Protein AF-A0A9P3LME0-F1 (afdb_monomer_lite)

Radius of gyration: 26.08 Å; chains: 1; bounding box: 58×47×63 Å

pLDDT: mean 85.07, std 9.38, range [54.03, 96.44]

InterPro domains:
  IPR036397 Ribonuclease H superfamily [G3DSA:3.30.420.10] (2-199)

Structure (mmCIF, N/CA/C/O backbone):
data_AF-A0A9P3LME0-F1
#
_entry.id   AF-A0A9P3LME0-F1
#
loop_
_atom_site.group_PDB
_atom_site.id
_atom_site.type_symbol
_atom_site.label_atom_id
_atom_site.label_alt_id
_atom_site.label_comp_id
_atom_site.label_asym_id
_atom_site.label_entity_id
_atom_site.label_seq_id
_atom_site.pdbx_PDB_ins_code
_atom_site.Cartn_x
_atom_site.Cartn_y
_atom_site.Cartn_z
_atom_site.occupancy
_atom_site.B_iso_or_equiv
_atom_site.auth_seq_id
_atom_site.auth_comp_id
_atom_site.auth_asym_id
_atom_site.auth_atom_id
_atom_site.pdbx_PDB_model_num
ATOM 1 N N . MET A 1 1 ? -7.418 -13.799 16.612 1.00 72.44 1 MET A N 1
ATOM 2 C CA . MET A 1 1 ? -8.843 -13.537 16.925 1.00 72.44 1 MET A CA 1
ATOM 3 C C . MET A 1 1 ? -9.330 -14.195 18.222 1.00 72.44 1 MET A C 1
ATOM 5 O O . MET A 1 1 ? -10.529 -14.345 18.399 1.00 72.44 1 MET A O 1
ATOM 9 N N . ASN A 1 2 ? -8.440 -14.556 19.154 1.00 86.06 2 ASN A N 1
ATOM 10 C CA . ASN A 1 2 ? -8.844 -15.278 20.369 1.00 86.06 2 ASN A CA 1
ATOM 11 C C . ASN A 1 2 ? -9.657 -14.391 21.329 1.00 86.06 2 ASN A C 1
ATOM 13 O O . ASN A 1 2 ? -10.553 -14.889 21.990 1.00 86.06 2 ASN A O 1
ATOM 17 N N . ILE A 1 3 ? -9.377 -13.082 21.342 1.00 86.62 3 ILE A N 1
ATOM 18 C CA . ILE A 1 3 ? -10.106 -12.083 22.141 1.00 86.62 3 ILE A CA 1
ATOM 19 C C . ILE A 1 3 ? -11.594 -12.077 21.769 1.00 86.62 3 ILE A C 1
ATOM 21 O O . ILE A 1 3 ? -12.439 -12.184 22.641 1.00 86.62 3 ILE A O 1
ATOM 25 N N . LEU A 1 4 ? -11.918 -12.054 20.471 1.00 85.75 4 LEU A N 1
ATOM 26 C CA . LEU A 1 4 ? -13.312 -12.046 20.010 1.00 85.75 4 LEU A CA 1
ATOM 27 C C . LEU A 1 4 ? -14.062 -13.324 20.400 1.00 85.75 4 LEU A C 1
ATOM 29 O O . LEU A 1 4 ? -15.203 -13.258 20.830 1.00 85.75 4 LEU A O 1
ATOM 33 N N . GLN A 1 5 ? -13.403 -14.480 20.291 1.00 85.12 5 GLN A N 1
ATOM 34 C CA . GLN A 1 5 ? -14.000 -15.766 20.665 1.00 85.12 5 GLN A CA 1
ATOM 35 C C . GLN A 1 5 ? -14.181 -15.919 22.179 1.00 85.12 5 GLN A C 1
ATOM 37 O O . GLN A 1 5 ? -15.065 -16.651 22.603 1.00 85.12 5 GLN A O 1
ATOM 42 N N . HIS A 1 6 ? -13.331 -15.277 22.980 1.00 90.38 6 HIS A N 1
ATOM 43 C CA . HIS A 1 6 ? -13.394 -15.341 24.438 1.00 90.38 6 HIS A CA 1
ATOM 44 C C . HIS A 1 6 ? -14.394 -14.331 25.013 1.00 90.38 6 HIS A C 1
ATOM 46 O O . HIS A 1 6 ? -15.226 -14.698 25.835 1.00 90.38 6 HIS A O 1
ATOM 52 N N . ASP A 1 7 ? -14.321 -13.074 24.571 1.00 90.31 7 ASP A N 1
ATOM 53 C CA . ASP A 1 7 ? -15.079 -11.967 25.164 1.00 90.31 7 ASP A CA 1
ATOM 54 C C . ASP A 1 7 ? -16.479 -11.813 24.551 1.00 90.31 7 ASP A C 1
ATOM 56 O O . ASP A 1 7 ? -17.383 -11.304 25.208 1.00 90.31 7 ASP A O 1
ATOM 60 N N . TYR A 1 8 ? -16.664 -12.257 23.302 1.00 88.94 8 TYR A N 1
ATOM 61 C CA . TYR A 1 8 ? -17.903 -12.085 22.535 1.00 88.94 8 TYR A CA 1
ATOM 62 C C . TYR A 1 8 ? -18.261 -13.360 21.741 1.00 88.94 8 TYR A C 1
ATOM 64 O O . TYR A 1 8 ? -18.394 -13.309 20.515 1.00 88.94 8 TYR A O 1
ATOM 72 N N . PRO A 1 9 ? -18.381 -14.532 22.393 1.00 89.69 9 PRO A N 1
ATOM 73 C CA . PRO A 1 9 ? -18.540 -15.818 21.706 1.00 89.69 9 PRO A CA 1
ATOM 74 C C . PRO A 1 9 ? -19.827 -15.926 20.876 1.00 89.69 9 PRO A C 1
ATOM 76 O O . PRO A 1 9 ? -19.839 -16.634 19.870 1.00 89.69 9 PRO A O 1
ATOM 79 N N . ASP A 1 10 ? -20.882 -15.220 21.284 1.00 92.12 10 ASP A N 1
ATOM 80 C CA . ASP A 1 10 ? -22.217 -15.313 20.682 1.00 92.12 10 ASP A CA 1
ATOM 81 C C . ASP A 1 10 ? -22.461 -14.271 19.573 1.00 92.12 10 ASP A C 1
ATOM 83 O O . ASP A 1 10 ? -23.495 -14.302 18.901 1.00 92.12 10 ASP A O 1
ATOM 87 N N . ASP A 1 11 ? -21.506 -13.364 19.350 1.00 88.81 11 ASP A N 1
ATOM 88 C CA . ASP A 1 11 ? -21.624 -12.296 18.361 1.00 88.81 11 ASP A CA 1
ATOM 89 C C . ASP A 1 11 ? -21.099 -12.721 16.982 1.00 88.81 11 ASP A C 1
ATOM 91 O O . ASP A 1 11 ? -20.142 -13.488 16.833 1.00 88.81 11 ASP A O 1
ATOM 95 N N . ILE A 1 12 ? -21.697 -12.154 15.929 1.00 86.69 12 ILE A N 1
ATOM 96 C CA . ILE A 1 12 ? -21.180 -12.291 14.565 1.00 86.69 12 ILE A CA 1
ATOM 97 C C . ILE A 1 12 ? -20.047 -11.287 14.363 1.00 86.69 12 ILE A C 1
ATOM 99 O O . ILE A 1 12 ? -20.258 -10.076 14.322 1.00 86.69 12 ILE A O 1
ATOM 103 N N . HIS A 1 13 ? -18.844 -11.810 14.150 1.00 89.12 13 HIS A N 1
ATOM 104 C CA . HIS A 1 13 ? -17.640 -11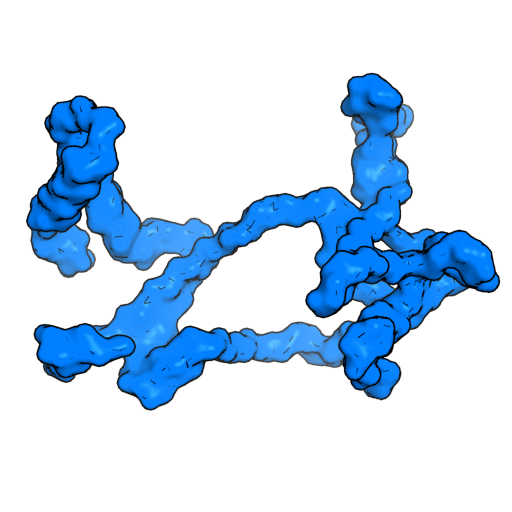.005 13.975 1.00 89.12 13 HIS A CA 1
ATOM 105 C C . HIS A 1 13 ? -17.325 -10.744 12.503 1.00 89.12 13 HIS A C 1
ATOM 107 O O . HIS A 1 13 ? -17.134 -11.673 11.712 1.00 89.12 13 HIS A O 1
ATOM 113 N N . ILE A 1 14 ? -17.201 -9.465 12.147 1.00 88.62 14 ILE A N 1
ATOM 114 C CA . ILE A 1 14 ? -16.802 -9.019 10.810 1.00 88.62 14 ILE A CA 1
ATOM 115 C C . ILE A 1 14 ? -15.588 -8.101 10.936 1.00 88.62 14 ILE A C 1
ATOM 117 O O . ILE A 1 14 ? -15.630 -7.090 11.634 1.00 88.62 14 ILE A O 1
ATOM 121 N N . PHE A 1 15 ? -14.513 -8.425 10.220 1.00 89.44 15 PHE A N 1
ATOM 122 C CA . PHE A 1 15 ? -13.355 -7.548 10.094 1.00 89.44 15 PHE A CA 1
ATOM 123 C C . PHE A 1 15 ? -13.558 -6.593 8.925 1.00 89.44 15 PHE A C 1
ATOM 125 O O . PHE A 1 15 ? -13.620 -7.013 7.770 1.00 89.44 15 PHE A O 1
ATOM 132 N N . VAL A 1 16 ? -13.638 -5.302 9.228 1.00 88.31 16 VAL A N 1
ATOM 133 C CA . VAL A 1 16 ? -13.683 -4.242 8.220 1.00 88.31 16 VAL A CA 1
ATOM 134 C C . VAL A 1 16 ? -12.275 -3.696 8.042 1.00 88.31 16 VAL A C 1
ATOM 136 O O . VAL A 1 16 ? -11.656 -3.226 8.994 1.00 88.31 16 VAL A O 1
ATOM 139 N N . LEU A 1 17 ? -11.761 -3.783 6.820 1.00 85.12 17 LEU A N 1
ATOM 140 C CA . LEU A 1 17 ? -10.450 -3.273 6.457 1.00 85.12 17 LEU A CA 1
ATOM 141 C C . LEU A 1 17 ? -10.613 -2.027 5.604 1.00 85.12 17 LEU A C 1
ATOM 143 O O . LEU A 1 17 ? -11.252 -2.043 4.546 1.00 85.12 17 LEU A O 1
ATOM 147 N N . ASP A 1 18 ? -9.995 -0.950 6.075 1.00 81.81 18 ASP A N 1
ATOM 148 C CA . ASP A 1 18 ? -9.870 0.260 5.290 1.00 81.81 18 ASP A CA 1
ATOM 149 C C . ASP A 1 18 ? -8.944 -0.005 4.099 1.00 81.81 18 ASP A C 1
ATOM 151 O O . ASP A 1 18 ? -7.785 -0.400 4.244 1.00 81.81 18 ASP A O 1
ATOM 155 N N . ASN A 1 19 ? -9.472 0.211 2.900 1.00 76.38 19 ASN A N 1
ATOM 156 C CA . ASN A 1 19 ? -8.731 0.105 1.649 1.00 76.38 19 ASN A CA 1
ATOM 157 C C . ASN A 1 19 ? -8.080 1.453 1.317 1.00 76.38 19 ASN A C 1
ATOM 159 O O . ASN A 1 19 ? -8.116 1.919 0.172 1.00 76.38 19 ASN A O 1
ATOM 163 N N . ALA A 1 20 ? -7.533 2.108 2.344 1.00 65.00 20 ALA A N 1
ATOM 164 C CA . ALA A 1 20 ? -6.792 3.342 2.207 1.00 65.00 20 ALA A CA 1
ATOM 165 C C . ALA A 1 20 ? -5.503 3.056 1.427 1.00 65.00 20 ALA A C 1
ATOM 167 O O . ALA A 1 20 ? -4.687 2.225 1.839 1.00 65.00 20 ALA A O 1
ATOM 168 N N . PRO A 1 21 ? -5.279 3.724 0.286 1.00 55.97 21 PRO A N 1
ATOM 169 C CA . PRO A 1 21 ? -4.034 3.571 -0.435 1.00 55.97 21 PRO A CA 1
ATOM 170 C C . PRO A 1 21 ? -2.893 4.162 0.394 1.00 55.97 21 PRO A C 1
ATOM 172 O O . PRO A 1 21 ? -2.738 5.376 0.494 1.00 55.97 21 PRO A O 1
ATOM 175 N N . SER A 1 22 ? -2.035 3.301 0.933 1.00 54.03 22 SER A N 1
ATOM 176 C CA . SER A 1 22 ? -0.784 3.687 1.590 1.00 54.03 22 SER A CA 1
ATOM 177 C C . SER A 1 22 ? 0.310 4.061 0.576 1.00 54.03 22 SER A C 1
ATOM 179 O O . SER A 1 22 ? 1.477 3.699 0.747 1.00 54.03 22 SER A O 1
ATOM 181 N N . TYR A 1 23 ? -0.038 4.720 -0.531 1.00 56.00 23 TYR A N 1
ATOM 182 C CA . TYR A 1 23 ? 0.939 5.059 -1.559 1.00 56.00 23 TYR A CA 1
ATOM 183 C C . TYR A 1 23 ? 1.521 6.439 -1.277 1.00 56.00 23 TYR A C 1
ATOM 185 O O . TYR A 1 23 ? 0.946 7.468 -1.626 1.00 56.00 23 TYR A O 1
ATOM 193 N N . LEU A 1 24 ? 2.723 6.458 -0.701 1.00 58.06 24 LEU A N 1
ATOM 194 C CA . LEU A 1 24 ? 3.642 7.554 -0.983 1.00 58.06 24 LEU A CA 1
ATOM 195 C C . LEU A 1 24 ? 3.839 7.607 -2.501 1.00 58.06 24 LEU A C 1
ATOM 197 O O . LEU A 1 24 ? 4.015 6.564 -3.141 1.00 58.06 24 LEU A O 1
ATOM 201 N N . LYS A 1 25 ? 3.804 8.814 -3.079 1.00 64.69 25 LYS A N 1
ATOM 202 C CA . LYS A 1 25 ? 4.160 9.008 -4.486 1.00 64.69 25 LYS A CA 1
ATOM 203 C C . LYS A 1 25 ? 5.538 8.374 -4.697 1.00 64.69 25 LYS A C 1
ATOM 205 O O . LYS A 1 25 ? 6.515 8.794 -4.079 1.00 64.69 25 LYS A O 1
ATOM 210 N N . GLN A 1 26 ? 5.603 7.345 -5.538 1.00 69.56 26 GLN A N 1
ATOM 211 C CA . GLN A 1 26 ? 6.882 6.766 -5.930 1.00 69.56 26 GLN A CA 1
ATOM 212 C C . GLN A 1 26 ? 7.715 7.837 -6.649 1.00 69.56 26 GLN A C 1
ATOM 214 O O . GLN A 1 26 ? 7.159 8.743 -7.274 1.00 69.56 26 GLN A O 1
ATOM 219 N N . GLY A 1 27 ? 9.045 7.755 -6.552 1.00 76.06 27 GLY A N 1
ATOM 220 C CA . GLY A 1 27 ? 9.923 8.672 -7.283 1.00 76.06 27 GLY A CA 1
ATOM 221 C C . GLY A 1 27 ? 9.584 8.685 -8.776 1.00 76.06 27 GLY A C 1
ATOM 222 O O . GLY A 1 27 ? 9.155 7.668 -9.318 1.00 76.06 27 GLY A O 1
ATOM 223 N N . ASP A 1 28 ? 9.774 9.821 -9.451 1.00 79.00 28 ASP A N 1
ATOM 224 C CA . ASP A 1 28 ? 9.353 9.988 -10.854 1.00 79.00 28 ASP A CA 1
ATOM 225 C C . ASP A 1 28 ? 9.988 8.948 -11.806 1.00 79.00 28 ASP A C 1
ATOM 227 O O . ASP A 1 28 ? 9.445 8.661 -12.868 1.00 79.00 28 ASP A O 1
ATOM 231 N N . ASN A 1 29 ? 11.118 8.353 -11.410 1.00 82.56 29 ASN A N 1
ATOM 232 C CA . ASN A 1 29 ? 11.848 7.292 -12.107 1.00 82.56 29 ASN A CA 1
ATOM 233 C C . ASN A 1 29 ? 11.798 5.920 -11.410 1.00 82.56 29 ASN A C 1
ATOM 235 O O . ASN A 1 29 ? 12.659 5.066 -11.651 1.00 82.56 29 ASN A O 1
ATOM 239 N N . ALA A 1 30 ? 10.803 5.701 -10.551 1.00 81.88 30 ALA A N 1
ATOM 240 C CA . ALA A 1 30 ? 10.550 4.408 -9.938 1.00 81.88 30 ALA A CA 1
ATOM 241 C C . ALA A 1 30 ? 10.119 3.358 -10.971 1.00 81.88 30 ALA A C 1
ATOM 243 O O . ALA A 1 30 ? 9.533 3.649 -12.015 1.00 81.88 30 ALA A O 1
ATOM 244 N N . LEU A 1 31 ? 10.424 2.103 -10.657 1.00 80.00 31 LEU A N 1
ATOM 245 C CA . LEU A 1 31 ? 10.147 0.969 -11.523 1.00 80.00 31 LEU A CA 1
ATOM 246 C C . LEU A 1 31 ? 8.648 0.621 -11.517 1.00 80.00 31 LEU A C 1
ATOM 248 O O . LEU A 1 31 ? 8.080 0.314 -10.473 1.00 80.00 31 LEU A O 1
ATOM 252 N N . SER A 1 32 ? 8.030 0.604 -12.701 1.00 78.62 32 SER A N 1
ATOM 253 C CA . SER A 1 32 ? 6.648 0.157 -12.918 1.00 78.62 32 SER A CA 1
ATOM 254 C C . SER A 1 32 ? 6.634 -1.067 -13.826 1.00 78.62 32 SER A C 1
ATOM 256 O O . SER A 1 32 ? 6.955 -0.969 -15.010 1.00 78.62 32 SER A O 1
ATOM 258 N N . VAL A 1 33 ? 6.249 -2.220 -13.270 1.00 74.44 33 VAL A N 1
ATOM 259 C CA . VAL A 1 33 ? 6.275 -3.523 -13.963 1.00 74.44 33 VAL A CA 1
ATOM 260 C C . VAL A 1 33 ? 5.414 -3.521 -15.230 1.00 74.44 33 VAL A C 1
ATOM 262 O O . VAL A 1 33 ? 5.807 -4.122 -16.223 1.00 74.44 33 VAL A O 1
ATOM 265 N N . GLN A 1 34 ? 4.299 -2.782 -15.232 1.00 72.44 34 GLN A N 1
ATOM 266 C CA . GLN A 1 34 ? 3.373 -2.692 -16.371 1.00 72.44 34 GLN A CA 1
ATOM 267 C C . GLN A 1 34 ? 4.016 -2.163 -17.654 1.00 72.44 34 GLN A C 1
ATOM 269 O O . GLN A 1 34 ? 3.538 -2.455 -18.743 1.00 72.44 34 GLN A O 1
ATOM 274 N N . HIS A 1 35 ? 5.089 -1.385 -17.533 1.00 76.62 35 HIS A N 1
ATOM 275 C CA . HIS A 1 35 ? 5.720 -0.747 -18.679 1.00 76.62 35 HIS A CA 1
ATOM 276 C C . HIS A 1 35 ? 7.037 -1.414 -19.078 1.00 76.62 35 HIS A C 1
ATOM 278 O O . HIS A 1 35 ? 7.636 -0.988 -20.061 1.00 76.62 35 HIS A O 1
ATOM 284 N N . LEU A 1 36 ? 7.500 -2.442 -18.351 1.00 83.88 36 LEU A N 1
ATOM 285 C CA . LEU A 1 36 ? 8.791 -3.089 -18.599 1.00 83.88 36 LEU A CA 1
ATOM 286 C C . LEU A 1 36 ? 8.762 -4.019 -19.813 1.00 83.88 36 LEU A C 1
ATOM 288 O O . LEU A 1 36 ? 7.846 -4.810 -20.017 1.00 83.88 36 LEU A O 1
ATOM 292 N N . SER A 1 37 ? 9.844 -3.986 -20.590 1.00 87.50 37 SER A N 1
ATOM 293 C CA . SER A 1 37 ? 10.060 -4.946 -21.672 1.00 87.50 37 SER A CA 1
ATOM 294 C C . SER A 1 37 ? 10.510 -6.309 -21.129 1.00 87.50 37 SER A C 1
ATOM 296 O O . SER A 1 37 ? 11.320 -6.398 -20.202 1.00 87.50 37 SER A O 1
ATOM 298 N N . LYS A 1 38 ? 9.999 -7.404 -21.714 1.00 89.12 38 LYS A N 1
ATOM 299 C CA . LYS A 1 38 ? 10.402 -8.777 -21.346 1.00 89.12 38 LYS A CA 1
ATOM 300 C C . LYS A 1 38 ? 11.872 -9.042 -21.674 1.00 89.12 38 LYS A C 1
ATOM 302 O O . LYS A 1 38 ? 12.616 -9.549 -20.837 1.00 89.12 38 LYS A O 1
ATOM 307 N N . ALA A 1 39 ? 12.256 -8.713 -22.902 1.00 89.75 39 ALA A N 1
ATOM 308 C CA . ALA A 1 39 ? 13.604 -8.864 -23.430 1.00 89.75 39 ALA A CA 1
ATOM 309 C C . ALA A 1 39 ? 14.348 -7.523 -23.382 1.00 89.75 39 ALA A C 1
ATOM 311 O O . ALA A 1 39 ? 13.699 -6.474 -23.372 1.00 89.75 39 ALA A O 1
ATOM 312 N N . PRO A 1 40 ? 15.690 -7.534 -23.379 1.00 88.62 40 PRO A N 1
ATOM 313 C CA . PRO A 1 40 ? 16.451 -6.298 -23.431 1.00 88.62 40 PRO A CA 1
ATOM 314 C C . PRO A 1 40 ? 16.141 -5.501 -24.701 1.00 88.62 40 PRO A C 1
ATOM 316 O O . PRO A 1 40 ? 15.937 -6.077 -25.775 1.00 88.62 40 PRO A O 1
ATOM 319 N N . THR A 1 41 ? 16.128 -4.174 -24.579 1.00 83.25 41 THR A N 1
ATOM 320 C CA . THR A 1 41 ? 15.789 -3.270 -25.683 1.00 83.25 41 THR A CA 1
ATOM 321 C C . THR A 1 41 ? 16.718 -3.466 -26.884 1.00 83.25 41 THR A C 1
ATOM 323 O O . THR A 1 41 ? 17.881 -3.876 -26.763 1.00 83.25 41 THR A O 1
ATOM 326 N N . LEU A 1 42 ? 16.176 -3.223 -28.082 1.00 76.06 42 LEU A N 1
ATOM 327 C CA . LEU A 1 42 ? 16.928 -3.392 -29.323 1.00 76.06 42 LEU A CA 1
ATOM 328 C C . LEU A 1 42 ? 18.087 -2.386 -29.371 1.00 76.06 42 LEU A C 1
ATOM 330 O O . LEU A 1 42 ? 17.860 -1.222 -29.062 1.00 76.06 42 LEU A O 1
ATOM 334 N N . PRO A 1 43 ? 19.284 -2.757 -29.856 1.00 64.88 43 PRO A N 1
ATOM 335 C CA . PRO A 1 43 ? 20.411 -1.825 -29.973 1.00 64.88 43 PRO A CA 1
ATOM 336 C C . PRO A 1 43 ? 20.115 -0.576 -30.817 1.00 64.88 43 PRO A C 1
ATOM 338 O O . PRO A 1 43 ? 20.669 0.482 -30.554 1.00 64.88 43 PRO A O 1
ATOM 341 N N . ARG A 1 44 ? 19.198 -0.680 -31.795 1.00 66.81 44 ARG A N 1
ATOM 342 C CA . ARG A 1 44 ? 18.722 0.453 -32.615 1.00 66.81 44 ARG A CA 1
ATOM 343 C C . ARG A 1 44 ? 17.793 1.425 -31.874 1.00 66.81 44 ARG A C 1
ATOM 345 O O . ARG A 1 44 ? 17.566 2.529 -32.345 1.00 66.81 44 ARG A O 1
ATOM 352 N N . ASN A 1 45 ? 17.215 0.993 -30.754 1.00 65.69 45 ASN A N 1
ATOM 353 C CA . ASN A 1 45 ? 16.427 1.817 -29.838 1.00 65.69 45 ASN A CA 1
ATOM 354 C C . ASN A 1 45 ? 16.725 1.366 -28.395 1.00 65.69 45 ASN A C 1
ATOM 356 O O . ASN A 1 45 ? 15.880 0.743 -27.745 1.00 65.69 45 ASN A O 1
ATOM 360 N N . PRO A 1 46 ? 17.966 1.587 -27.928 1.00 59.41 46 PRO A N 1
ATOM 361 C CA . PRO A 1 46 ? 18.486 0.958 -26.717 1.00 59.41 46 PRO A CA 1
ATOM 362 C C . PRO A 1 46 ? 17.855 1.541 -25.452 1.00 59.41 46 PRO A C 1
ATOM 364 O O . PRO A 1 46 ? 17.899 0.927 -24.385 1.00 59.41 46 PRO A O 1
ATOM 367 N N . TRP A 1 47 ? 17.252 2.721 -25.575 1.00 61.88 47 TRP A N 1
ATOM 368 C CA . TRP A 1 47 ? 16.838 3.535 -24.452 1.00 61.88 47 TRP A CA 1
ATOM 369 C C . TRP A 1 47 ? 15.447 3.177 -23.942 1.00 61.88 47 TRP A C 1
ATOM 371 O O . TRP A 1 47 ? 14.444 3.272 -24.647 1.00 61.88 47 TRP A O 1
ATOM 381 N N . PHE A 1 48 ? 15.408 2.830 -22.663 1.00 76.31 48 PHE A N 1
ATOM 382 C CA . PHE A 1 48 ? 14.212 2.522 -21.896 1.00 76.31 48 PHE A CA 1
ATOM 383 C C . PHE A 1 48 ? 14.239 3.395 -20.640 1.00 76.31 48 PHE A C 1
ATOM 385 O O . PHE A 1 48 ? 15.255 3.410 -19.951 1.00 76.31 48 PHE A O 1
ATOM 392 N N . GLY A 1 49 ? 13.191 4.162 -20.345 1.00 81.88 49 GLY A N 1
ATOM 393 C CA . GLY A 1 49 ? 13.213 5.129 -19.244 1.00 81.88 49 GLY A CA 1
ATOM 394 C C . GLY A 1 49 ? 11.961 5.995 -19.189 1.00 81.88 49 GLY A C 1
ATOM 395 O O . GLY A 1 49 ? 11.069 5.861 -20.026 1.00 81.88 49 GLY A O 1
ATOM 396 N N . VAL A 1 50 ? 11.908 6.891 -18.206 1.00 81.31 50 VAL A N 1
ATOM 397 C CA . VAL A 1 50 ? 10.766 7.785 -17.977 1.00 81.31 50 VAL A CA 1
ATOM 398 C C . VAL A 1 50 ? 11.063 9.205 -1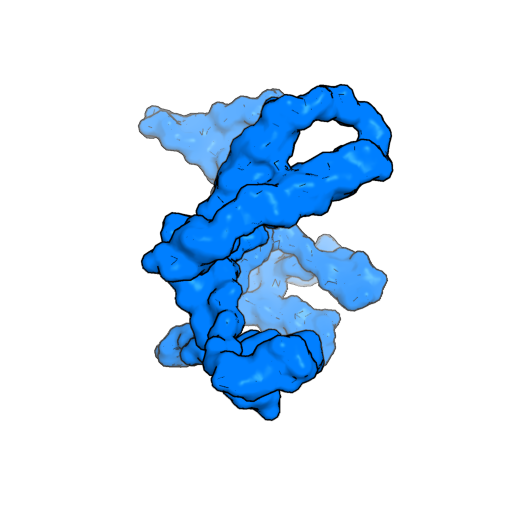8.468 1.00 81.31 50 VAL A C 1
ATOM 400 O O . VAL A 1 50 ? 12.179 9.699 -18.289 1.00 81.31 50 VAL A O 1
ATOM 403 N N . PRO A 1 51 ? 10.093 9.893 -19.090 1.00 81.75 51 PRO A N 1
ATOM 404 C CA . PRO A 1 51 ? 10.239 11.302 -19.414 1.00 81.75 51 PRO A CA 1
ATOM 405 C C . PRO A 1 51 ? 10.086 12.138 -18.136 1.00 81.75 51 PRO A C 1
ATOM 407 O O . PRO A 1 51 ? 9.005 12.202 -17.554 1.00 81.75 51 PRO A O 1
ATOM 410 N N . VAL A 1 52 ? 11.160 12.797 -17.714 1.00 83.19 52 VAL A N 1
ATOM 411 C CA . VAL A 1 52 ? 11.187 13.705 -16.561 1.00 83.19 52 VAL A CA 1
ATOM 412 C C . VAL A 1 52 ? 11.344 15.151 -17.033 1.00 83.19 52 VAL A C 1
ATOM 414 O O . VAL A 1 52 ? 11.947 15.376 -18.085 1.00 83.19 52 VAL A O 1
ATOM 417 N N . PRO A 1 53 ? 10.828 16.146 -16.291 1.00 84.12 53 PRO A N 1
ATOM 418 C CA . PRO A 1 53 ? 11.046 17.550 -16.622 1.00 84.12 53 PRO A CA 1
ATOM 419 C C . PRO A 1 53 ? 12.538 17.862 -16.739 1.00 84.12 53 PRO A C 1
ATOM 421 O O . PRO A 1 53 ? 13.318 17.518 -15.844 1.00 84.12 53 PRO A O 1
ATOM 424 N N . ASP A 1 54 ? 12.935 18.501 -17.834 1.00 84.12 54 ASP A N 1
ATOM 425 C CA . ASP A 1 54 ? 14.299 18.964 -17.991 1.00 84.12 54 ASP A CA 1
ATOM 426 C C . ASP A 1 54 ? 14.489 20.258 -17.206 1.00 84.12 54 ASP A C 1
ATOM 428 O O . ASP A 1 54 ? 13.756 21.239 -17.362 1.00 84.12 54 ASP A O 1
ATOM 432 N N . LYS A 1 55 ? 15.460 20.214 -16.302 1.00 84.88 55 LYS A N 1
ATOM 433 C CA . LYS A 1 55 ? 15.786 21.296 -15.384 1.00 84.88 55 LYS A CA 1
ATOM 434 C C . LYS A 1 55 ? 17.196 21.769 -15.684 1.00 84.88 55 LYS A C 1
ATOM 436 O O . LYS A 1 55 ? 18.066 20.931 -15.925 1.00 84.88 55 LYS A O 1
ATOM 441 N N . THR A 1 56 ? 17.405 23.081 -15.663 1.00 83.25 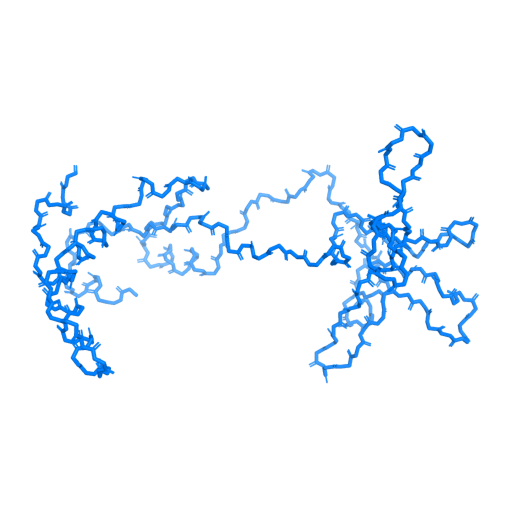56 THR A N 1
ATOM 442 C CA . THR A 1 56 ? 18.746 23.678 -15.712 1.00 83.25 56 THR A CA 1
ATOM 443 C C . THR A 1 56 ? 19.544 23.309 -14.458 1.00 83.25 56 THR A C 1
ATOM 445 O O . THR A 1 56 ? 18.979 22.783 -13.496 1.00 83.25 56 THR A O 1
ATOM 448 N N . GLU A 1 57 ? 20.849 23.593 -14.446 1.00 82.56 57 GLU A N 1
ATOM 449 C CA . GLU A 1 57 ? 21.699 23.388 -13.259 1.00 82.56 57 GLU A CA 1
ATOM 450 C C . GLU A 1 57 ? 21.147 24.109 -12.015 1.00 82.56 57 GLU A C 1
ATOM 452 O O . GLU A 1 57 ? 21.190 23.563 -10.917 1.00 82.56 57 GLU A O 1
ATOM 457 N N . ASP A 1 58 ? 20.488 25.257 -12.203 1.00 82.75 58 ASP A N 1
ATOM 458 C CA . ASP A 1 58 ? 19.809 26.019 -11.142 1.00 82.75 58 ASP A CA 1
ATOM 459 C C . ASP A 1 58 ? 18.432 25.455 -10.727 1.00 82.75 58 ASP A C 1
ATOM 461 O O . ASP A 1 58 ? 17.708 26.058 -9.933 1.00 82.75 58 ASP A O 1
ATOM 465 N N . GLY A 1 59 ? 18.003 24.329 -11.305 1.00 80.44 59 GLY A N 1
ATOM 466 C CA . GLY A 1 59 ? 16.743 23.657 -10.979 1.00 80.44 59 GLY A CA 1
ATOM 467 C C . GLY A 1 59 ? 15.482 24.244 -11.630 1.00 80.44 59 GLY A C 1
ATOM 468 O O . GLY A 1 59 ? 14.378 23.781 -11.322 1.00 80.44 59 GLY A O 1
ATOM 469 N N . LYS A 1 60 ? 15.606 25.221 -12.540 1.00 85.25 60 LYS A N 1
ATOM 470 C CA . LYS A 1 60 ? 14.465 25.829 -13.252 1.00 85.25 60 LYS A CA 1
ATOM 471 C C . LYS A 1 60 ? 14.003 24.957 -14.419 1.00 85.25 60 LYS A C 1
ATOM 473 O O . LYS A 1 60 ? 14.821 24.355 -15.107 1.00 85.25 60 LYS A O 1
ATOM 478 N N . LEU A 1 61 ? 12.689 24.904 -14.643 1.00 88.44 61 LEU A N 1
ATOM 479 C CA . LEU A 1 61 ? 12.085 24.161 -15.754 1.00 88.44 61 LEU A CA 1
ATOM 480 C C . LEU A 1 61 ? 12.413 24.817 -17.095 1.00 88.44 61 LEU A C 1
ATOM 482 O O . LEU A 1 61 ? 12.293 26.034 -17.239 1.00 88.44 61 LEU A O 1
ATOM 486 N N . GLN A 1 62 ? 12.772 23.992 -18.071 1.00 88.19 62 GLN A N 1
ATOM 487 C CA . GLN A 1 62 ? 12.908 24.403 -19.463 1.00 88.19 62 GLN A CA 1
ATOM 488 C C . GLN A 1 62 ? 11.592 24.165 -20.212 1.00 88.19 62 GLN A C 1
ATOM 490 O O . GLN A 1 62 ? 10.850 23.234 -19.891 1.00 88.19 62 GLN A O 1
ATOM 495 N N . TYR A 1 63 ? 11.302 25.001 -21.210 1.00 89.00 63 TYR A N 1
ATOM 496 C CA . TYR A 1 63 ? 10.059 24.956 -21.982 1.00 89.00 63 TYR A CA 1
ATOM 497 C C . TYR A 1 63 ? 10.349 24.917 -23.482 1.00 89.00 63 TYR A C 1
ATOM 499 O O . TYR A 1 63 ? 11.304 25.525 -23.962 1.00 89.00 63 TYR A O 1
ATOM 507 N N . ASN A 1 64 ? 9.506 24.197 -24.211 1.00 86.56 64 ASN A N 1
ATOM 508 C CA . ASN A 1 64 ? 9.443 24.200 -25.664 1.00 86.56 64 ASN A CA 1
ATOM 509 C C . ASN A 1 64 ? 8.862 25.536 -26.180 1.00 86.56 64 ASN A C 1
ATOM 511 O O . ASN A 1 64 ? 8.185 26.244 -25.428 1.00 86.56 64 ASN A O 1
ATOM 515 N N . PRO A 1 65 ? 9.044 25.868 -27.474 1.00 88.75 65 PRO A N 1
ATOM 516 C CA . PRO A 1 65 ? 8.472 27.077 -28.081 1.00 88.75 65 PRO A CA 1
ATOM 517 C C . PRO A 1 65 ? 6.939 27.167 -28.004 1.00 88.75 65 PRO A C 1
ATOM 519 O O . PRO A 1 65 ? 6.380 28.255 -28.079 1.00 88.75 65 PRO A O 1
ATOM 522 N N . ASP A 1 66 ? 6.262 26.028 -27.845 1.00 88.25 66 ASP A N 1
ATOM 523 C CA . ASP A 1 66 ? 4.809 25.912 -27.679 1.00 88.25 66 ASP A CA 1
ATOM 524 C C . ASP A 1 66 ? 4.328 26.150 -26.229 1.00 88.25 66 ASP A C 1
ATOM 526 O O . ASP A 1 66 ? 3.132 26.078 -25.954 1.00 88.25 66 ASP A O 1
ATOM 530 N N . GLY A 1 67 ? 5.246 26.416 -25.291 1.00 84.94 67 GLY A N 1
ATOM 531 C CA . GLY A 1 67 ? 4.957 26.613 -23.870 1.00 84.94 67 GLY A CA 1
ATOM 532 C C . GLY A 1 67 ? 4.854 25.325 -23.044 1.00 84.94 67 GLY A C 1
ATOM 533 O O . GLY A 1 67 ? 4.605 25.393 -21.840 1.00 84.94 67 GLY A O 1
ATOM 534 N N . THR A 1 68 ? 5.062 24.143 -23.632 1.00 87.44 68 THR A N 1
ATOM 535 C CA . THR A 1 68 ? 5.084 22.872 -22.889 1.00 87.44 68 THR A CA 1
ATOM 536 C C . THR A 1 68 ? 6.427 22.648 -22.191 1.00 87.44 68 THR A C 1
ATOM 538 O O . THR A 1 68 ? 7.471 23.076 -22.673 1.00 87.44 68 THR A O 1
ATOM 541 N N . VAL A 1 69 ? 6.434 21.972 -21.036 1.00 87.00 69 VAL A N 1
ATOM 542 C CA . VAL A 1 69 ? 7.680 21.663 -20.308 1.00 87.00 69 VAL A CA 1
ATOM 543 C C . VAL A 1 69 ? 8.541 20.710 -21.136 1.00 87.00 69 VAL A C 1
ATOM 545 O O . VAL A 1 69 ? 8.091 19.617 -21.497 1.00 87.00 69 VAL A O 1
ATOM 548 N N . LEU A 1 70 ? 9.793 21.096 -21.381 1.00 87.25 70 LEU A N 1
ATOM 549 C CA . LEU A 1 70 ? 10.790 20.249 -22.017 1.00 87.25 70 LEU A CA 1
ATOM 550 C C . LEU A 1 70 ? 11.028 19.027 -21.128 1.00 87.25 70 LEU A C 1
ATOM 552 O O . LEU A 1 70 ? 11.229 19.151 -19.920 1.00 87.25 70 LEU A O 1
ATOM 556 N N . LYS A 1 71 ? 10.984 17.829 -21.710 1.00 84.06 71 LYS A N 1
ATOM 557 C CA . LYS A 1 71 ? 11.213 16.579 -20.979 1.00 84.06 71 LYS A CA 1
ATOM 558 C C . LYS A 1 71 ? 12.487 15.922 -21.476 1.00 84.06 71 LYS A C 1
ATOM 560 O O . LYS A 1 71 ? 12.634 15.691 -22.674 1.00 84.06 71 LYS A O 1
ATOM 565 N N . LYS A 1 72 ? 13.358 15.537 -20.548 1.00 84.00 72 LYS A N 1
ATOM 566 C CA . LYS A 1 72 ? 14.474 14.631 -20.823 1.00 84.00 72 LYS A CA 1
ATOM 567 C C . LYS A 1 72 ? 14.118 13.218 -20.396 1.00 84.00 72 LYS A C 1
ATOM 569 O O . LYS A 1 72 ? 13.297 13.002 -19.509 1.00 84.00 72 LYS A O 1
ATOM 574 N N . LYS A 1 73 ? 14.736 12.227 -21.024 1.00 77.94 73 LYS A N 1
ATOM 575 C CA . LYS A 1 73 ? 14.558 10.828 -20.626 1.00 77.94 73 LYS A CA 1
ATOM 576 C C . LYS A 1 73 ? 15.526 10.510 -19.490 1.00 77.94 73 LYS A C 1
ATOM 578 O O . LYS A 1 73 ? 16.729 10.674 -19.657 1.00 77.94 73 LYS A O 1
ATOM 583 N N . ALA A 1 74 ? 15.008 10.056 -18.354 1.00 81.75 74 ALA A N 1
ATOM 584 C CA . ALA A 1 74 ? 15.803 9.576 -17.230 1.00 81.75 74 ALA A CA 1
ATOM 585 C C . ALA A 1 74 ? 15.760 8.047 -17.145 1.00 81.75 74 ALA A C 1
ATOM 587 O O . ALA A 1 74 ? 14.730 7.416 -17.403 1.00 81.75 74 ALA A O 1
ATOM 588 N N . ALA A 1 75 ? 16.894 7.458 -16.765 1.00 86.12 75 ALA A N 1
ATOM 589 C CA . ALA A 1 75 ? 16.989 6.036 -16.471 1.00 86.12 75 ALA A CA 1
ATOM 590 C C . ALA A 1 75 ? 16.151 5.679 -15.232 1.00 86.12 75 ALA A C 1
ATOM 592 O O . ALA A 1 75 ? 16.051 6.461 -14.281 1.00 86.12 75 ALA A O 1
ATOM 593 N N . LEU A 1 76 ? 15.563 4.483 -15.248 1.00 87.56 76 LEU A N 1
ATOM 594 C CA . LEU A 1 76 ? 14.868 3.922 -14.095 1.00 87.56 76 LEU A CA 1
ATOM 595 C C . LEU A 1 76 ? 15.855 3.648 -12.959 1.00 87.56 76 LEU A C 1
ATOM 597 O O . LEU A 1 76 ? 16.974 3.183 -13.193 1.00 87.56 76 LEU A O 1
ATOM 601 N N . VAL A 1 77 ? 15.424 3.897 -11.723 1.00 86.06 77 VAL A N 1
ATOM 602 C CA . VAL A 1 77 ? 16.243 3.596 -10.542 1.00 86.06 77 VAL A CA 1
ATOM 603 C C . VAL A 1 77 ? 16.377 2.088 -10.380 1.00 86.06 77 VAL A C 1
ATOM 605 O O . VAL A 1 77 ? 15.394 1.350 -10.455 1.00 86.06 77 VAL A O 1
ATOM 608 N N . GLY A 1 78 ? 17.611 1.640 -10.147 1.00 82.94 78 GLY A N 1
ATOM 609 C CA . GLY A 1 78 ? 17.915 0.250 -9.829 1.00 82.94 78 GLY A CA 1
ATOM 610 C C . GLY A 1 78 ? 17.262 -0.234 -8.537 1.00 82.94 78 GLY A C 1
ATOM 611 O O . GLY A 1 78 ? 16.869 0.547 -7.674 1.00 82.94 78 GLY A O 1
ATOM 612 N N . ALA A 1 79 ? 17.173 -1.551 -8.390 1.00 85.31 79 ALA A N 1
ATOM 613 C CA . ALA A 1 79 ? 16.734 -2.180 -7.150 1.00 85.31 79 ALA A CA 1
ATOM 614 C C . ALA A 1 79 ? 17.944 -2.578 -6.289 1.00 85.31 79 ALA A C 1
ATOM 616 O O . ALA A 1 79 ? 19.094 -2.333 -6.653 1.00 85.31 79 ALA A O 1
ATOM 617 N N . LYS A 1 80 ? 17.694 -3.226 -5.151 1.00 89.56 80 LYS A N 1
ATOM 618 C CA . LYS A 1 80 ? 18.715 -3.966 -4.399 1.00 89.56 80 LYS A CA 1
ATOM 619 C C . LYS A 1 80 ? 18.417 -5.462 -4.474 1.00 89.56 80 LYS A C 1
ATOM 621 O O . LYS A 1 80 ? 17.248 -5.860 -4.549 1.00 89.56 80 LYS A O 1
ATOM 626 N N . LEU A 1 81 ? 19.472 -6.265 -4.522 1.00 88.31 81 LEU A N 1
ATOM 627 C CA . LEU A 1 81 ? 19.418 -7.711 -4.332 1.00 88.31 81 LEU A CA 1
ATOM 628 C C . LEU A 1 81 ? 19.239 -8.039 -2.837 1.00 88.31 81 LEU A C 1
ATOM 630 O O . LEU A 1 81 ? 19.277 -7.145 -1.989 1.00 88.31 81 LEU A O 1
ATOM 634 N N . LEU A 1 82 ? 19.007 -9.317 -2.520 1.00 83.25 82 LEU A N 1
ATOM 635 C CA . LEU A 1 82 ? 18.785 -9.791 -1.142 1.00 83.25 82 LEU A CA 1
ATOM 636 C C . LEU A 1 82 ? 19.993 -9.552 -0.224 1.00 83.25 82 LEU A C 1
ATOM 638 O O . LEU A 1 82 ? 19.825 -9.315 0.965 1.00 83.25 82 LEU A O 1
ATOM 642 N N . ASP A 1 83 ? 21.196 -9.567 -0.790 1.00 88.88 83 ASP A N 1
ATOM 643 C CA . ASP A 1 83 ? 22.466 -9.274 -0.118 1.00 88.88 83 ASP A CA 1
ATOM 644 C C . ASP A 1 83 ? 22.725 -7.762 0.064 1.00 88.88 83 ASP A C 1
ATOM 646 O O . ASP A 1 83 ? 23.752 -7.361 0.606 1.00 88.88 83 ASP A O 1
ATOM 650 N N . GLY A 1 84 ? 21.809 -6.905 -0.401 1.00 87.75 84 GLY A N 1
ATOM 651 C CA . GLY A 1 84 ? 21.941 -5.449 -0.372 1.00 87.75 84 GLY A CA 1
ATOM 652 C C . GLY A 1 84 ? 22.691 -4.851 -1.566 1.00 87.75 84 GLY A C 1
ATOM 653 O O . GLY A 1 84 ? 22.707 -3.622 -1.708 1.00 87.75 84 GLY A O 1
ATOM 654 N N . THR A 1 85 ? 23.251 -5.673 -2.457 1.00 90.19 85 THR A N 1
ATOM 655 C CA . THR A 1 85 ? 24.000 -5.213 -3.630 1.00 90.19 85 THR A CA 1
ATOM 656 C C . THR A 1 85 ? 23.078 -4.466 -4.606 1.00 90.19 85 THR A C 1
ATOM 658 O O . THR A 1 85 ? 21.972 -4.937 -4.898 1.00 90.19 85 THR A O 1
ATOM 661 N N . PRO A 1 86 ? 23.493 -3.309 -5.161 1.00 91.31 86 PRO A N 1
ATOM 662 C CA . PRO A 1 86 ? 22.703 -2.602 -6.164 1.00 91.31 86 PRO A CA 1
ATOM 663 C C . PRO A 1 86 ? 22.486 -3.438 -7.433 1.00 91.31 86 PRO A C 1
ATOM 665 O O . PRO A 1 86 ? 23.432 -3.816 -8.132 1.00 91.31 86 PRO A O 1
ATOM 668 N N . GLN A 1 87 ? 21.222 -3.661 -7.778 1.00 91.94 87 GLN A N 1
ATOM 669 C CA . GLN A 1 87 ? 20.807 -4.280 -9.026 1.00 91.94 87 GLN A CA 1
ATOM 670 C C . GLN A 1 87 ? 20.569 -3.207 -10.092 1.00 91.94 87 GLN A C 1
ATOM 672 O O . GLN A 1 87 ? 19.531 -2.541 -10.119 1.00 91.94 87 GLN A O 1
ATOM 677 N N . SER A 1 88 ? 21.528 -3.070 -11.009 1.00 91.69 88 SER A N 1
ATOM 678 C CA . SER A 1 88 ? 21.358 -2.228 -12.195 1.00 91.69 88 SER A CA 1
ATOM 679 C C . SER A 1 88 ? 20.356 -2.854 -13.164 1.00 91.69 88 SER A C 1
ATOM 681 O O . SER A 1 88 ? 20.495 -4.023 -13.529 1.00 91.69 88 SER A O 1
ATOM 683 N N . LEU A 1 89 ? 19.398 -2.053 -13.631 1.00 91.38 89 LEU A N 1
ATOM 684 C CA . LEU A 1 89 ? 18.430 -2.432 -14.670 1.00 91.38 89 LEU A CA 1
ATOM 685 C C . LEU A 1 89 ? 19.014 -2.346 -16.087 1.00 91.38 89 LEU A C 1
ATOM 687 O O . LEU A 1 89 ? 18.428 -2.860 -17.038 1.00 91.38 89 LEU A O 1
ATOM 691 N N . TYR A 1 90 ? 20.172 -1.702 -16.217 1.00 91.44 90 TYR A N 1
ATOM 692 C CA . TYR A 1 90 ? 20.894 -1.502 -17.468 1.00 91.44 90 TYR A CA 1
ATOM 693 C C . TYR A 1 90 ? 22.218 -2.263 -17.426 1.00 91.44 90 TYR A C 1
ATOM 695 O O . TYR A 1 90 ? 22.786 -2.484 -16.346 1.00 91.44 90 TYR A O 1
ATOM 703 N N . PHE A 1 91 ? 22.721 -2.682 -18.583 1.00 90.19 91 PHE A N 1
ATOM 704 C CA . PHE A 1 91 ? 24.058 -3.266 -18.661 1.00 90.19 91 PHE A CA 1
ATOM 705 C C . PHE A 1 91 ? 25.108 -2.220 -18.273 1.00 90.19 91 PHE A C 1
ATOM 707 O O . PHE A 1 91 ? 25.064 -1.077 -18.731 1.00 90.19 91 PHE A O 1
ATOM 714 N N . LYS A 1 92 ? 26.027 -2.627 -17.393 1.00 89.25 92 LYS A N 1
ATOM 715 C CA . LYS A 1 92 ? 27.074 -1.766 -16.833 1.00 89.25 92 LYS A CA 1
ATOM 716 C C . LYS A 1 92 ? 28.143 -1.414 -17.883 1.00 89.25 92 LYS A C 1
ATOM 718 O O . LYS A 1 92 ? 28.226 -2.110 -18.900 1.00 89.25 92 LYS A O 1
ATOM 723 N N . PRO A 1 93 ? 28.974 -0.391 -17.608 1.00 87.50 93 PRO A N 1
ATOM 724 C CA . PRO A 1 93 ? 30.115 -0.071 -18.449 1.00 87.50 93 PRO A CA 1
ATOM 725 C C . PRO A 1 93 ? 31.031 -1.264 -18.716 1.00 87.50 93 PRO A C 1
ATOM 727 O O . PRO A 1 93 ? 31.270 -2.073 -17.817 1.00 87.50 93 PRO A O 1
ATOM 730 N N . GLY A 1 94 ? 31.504 -1.390 -19.957 1.00 87.31 94 GLY A N 1
ATOM 731 C CA . GLY A 1 94 ? 32.349 -2.507 -20.405 1.00 87.31 94 GLY A CA 1
ATOM 732 C C . GLY A 1 94 ? 31.588 -3.744 -20.904 1.00 87.31 94 GLY A C 1
ATOM 733 O O . GLY A 1 94 ? 32.208 -4.728 -21.300 1.00 87.31 94 GLY A O 1
ATOM 734 N N . HIS A 1 95 ? 30.253 -3.714 -20.925 1.00 86.75 95 HIS A N 1
ATOM 735 C CA . HIS A 1 95 ? 29.441 -4.754 -21.560 1.00 86.75 95 HIS A CA 1
ATOM 736 C C . HIS A 1 95 ? 29.199 -4.421 -23.048 1.00 86.75 95 HIS A C 1
ATOM 738 O O . HIS A 1 95 ? 28.921 -3.264 -23.356 1.00 86.75 95 HIS A O 1
ATOM 744 N N . PRO A 1 96 ? 29.144 -5.399 -23.980 1.00 86.88 96 PRO A N 1
ATOM 745 C CA . PRO A 1 96 ? 28.835 -5.141 -25.402 1.00 86.88 96 PRO A CA 1
ATOM 746 C C . PRO A 1 96 ? 27.494 -4.432 -25.659 1.00 86.88 96 PRO A C 1
ATOM 748 O O . PRO A 1 96 ? 27.220 -3.949 -26.752 1.00 86.88 96 PRO A O 1
ATOM 751 N N . ARG A 1 97 ? 26.627 -4.417 -24.644 1.00 84.38 97 ARG A N 1
ATOM 752 C CA . ARG A 1 97 ? 25.302 -3.783 -24.638 1.00 84.38 97 ARG A CA 1
ATOM 753 C C . ARG A 1 97 ? 25.194 -2.687 -23.580 1.00 84.38 97 ARG A C 1
ATOM 755 O O . ARG A 1 97 ? 24.118 -2.508 -23.025 1.00 84.38 97 ARG A O 1
ATOM 762 N N . GLU A 1 98 ? 26.300 -2.040 -23.230 1.00 87.69 98 GLU A N 1
ATOM 763 C CA . GLU A 1 98 ? 26.351 -0.955 -22.245 1.00 87.69 98 GLU A CA 1
ATOM 764 C C . GLU A 1 98 ? 25.198 0.048 -22.423 1.00 87.69 98 GLU A C 1
ATOM 766 O O . GLU A 1 98 ? 24.842 0.426 -23.539 1.00 87.69 98 GLU A O 1
ATOM 771 N N . GLY A 1 99 ? 24.558 0.427 -21.313 1.00 84.88 99 GLY A N 1
ATOM 772 C CA . GLY A 1 99 ? 23.441 1.377 -21.308 1.00 84.88 99 GLY A CA 1
ATOM 773 C C . GLY A 1 99 ? 22.109 0.831 -21.842 1.00 84.88 99 GLY A C 1
ATOM 774 O O . GLY A 1 99 ? 21.082 1.487 -21.686 1.00 84.88 99 GLY A O 1
ATOM 775 N N . ILE A 1 100 ? 22.077 -0.378 -22.416 1.00 88.69 100 ILE A N 1
ATOM 776 C CA . ILE A 1 100 ? 20.835 -1.038 -22.841 1.00 88.69 100 ILE A CA 1
ATOM 777 C C . ILE A 1 100 ? 20.094 -1.571 -21.607 1.00 88.69 100 ILE A C 1
ATOM 779 O O . ILE A 1 100 ? 20.698 -2.131 -20.688 1.00 88.69 100 ILE A O 1
ATOM 783 N N . PHE A 1 101 ? 18.769 -1.420 -21.582 1.00 89.94 101 PHE A N 1
ATOM 784 C CA . PHE A 1 101 ? 17.931 -2.019 -20.544 1.00 89.94 101 PHE A CA 1
ATOM 785 C C . PHE A 1 101 ? 17.908 -3.541 -20.681 1.00 89.94 101 PHE A C 1
ATOM 787 O O . PHE A 1 101 ? 17.736 -4.070 -21.777 1.00 89.94 101 PHE A O 1
ATOM 794 N N . LYS A 1 102 ? 18.069 -4.248 -19.562 1.00 91.50 102 LYS A N 1
ATOM 795 C CA . LYS A 1 102 ? 18.273 -5.703 -19.517 1.00 91.50 102 LYS A CA 1
ATOM 796 C C . LYS A 1 102 ? 17.033 -6.533 -19.857 1.00 91.50 102 LYS A C 1
ATOM 798 O O . LYS A 1 102 ? 17.175 -7.671 -20.295 1.00 91.50 102 LYS A O 1
ATOM 803 N N . GLY A 1 103 ? 15.834 -5.984 -19.675 1.00 91.19 103 GLY A N 1
ATOM 804 C CA . GLY A 1 103 ? 14.593 -6.753 -19.767 1.00 91.19 103 GLY A CA 1
ATOM 805 C C . GLY A 1 103 ? 14.294 -7.544 -18.491 1.00 91.19 103 GLY A C 1
ATOM 806 O O . GLY A 1 103 ? 15.197 -7.920 -17.739 1.00 91.19 103 GLY A O 1
ATOM 807 N N . MET A 1 104 ? 13.011 -7.807 -18.243 1.00 92.19 104 MET A N 1
ATOM 808 C CA . MET A 1 104 ? 12.550 -8.489 -17.026 1.00 92.19 104 MET A CA 1
ATOM 809 C C . MET A 1 104 ? 13.162 -9.881 -16.843 1.00 92.19 104 MET A C 1
ATOM 811 O O . MET A 1 104 ? 13.500 -10.239 -15.719 1.00 92.19 104 MET A O 1
ATOM 815 N N . VAL A 1 105 ? 13.343 -10.648 -17.925 1.00 93.50 105 VAL A N 1
ATOM 816 C CA . VAL A 1 105 ? 13.880 -12.020 -17.839 1.00 93.50 105 VAL A CA 1
ATOM 817 C C . VAL A 1 105 ? 15.290 -12.014 -17.254 1.00 93.50 105 VAL A C 1
ATOM 819 O O . VAL A 1 105 ? 15.548 -12.717 -16.285 1.00 93.50 105 VAL A O 1
ATOM 822 N N . GLN A 1 106 ? 16.177 -11.169 -17.784 1.00 93.38 106 GLN A N 1
ATOM 823 C CA . GLN A 1 106 ? 17.552 -11.054 -17.298 1.00 93.38 106 GLN A CA 1
ATOM 824 C C . GLN A 1 106 ? 17.595 -10.554 -15.845 1.00 93.38 106 GLN A C 1
ATOM 826 O O . GLN A 1 106 ? 18.328 -11.097 -15.025 1.00 93.38 106 GLN A O 1
ATOM 831 N N . ILE A 1 107 ? 16.781 -9.545 -15.509 1.00 92.62 107 ILE A N 1
ATOM 832 C CA . ILE A 1 107 ? 16.708 -8.974 -14.153 1.00 92.62 107 ILE A CA 1
ATOM 833 C C . ILE A 1 107 ? 16.237 -10.018 -13.126 1.00 92.62 107 ILE A C 1
ATOM 835 O O . ILE A 1 107 ? 16.726 -10.032 -11.996 1.00 92.62 107 ILE A O 1
ATOM 839 N N . LEU A 1 108 ? 15.292 -10.887 -13.491 1.00 92.56 108 LEU A N 1
ATOM 840 C CA . LEU A 1 108 ? 14.779 -11.940 -12.610 1.00 92.56 108 LEU A CA 1
ATOM 841 C C . LEU A 1 108 ? 15.719 -13.151 -12.540 1.00 92.56 108 LEU A C 1
ATOM 843 O O . LEU A 1 108 ? 15.922 -13.688 -11.453 1.00 92.56 108 LEU A O 1
ATOM 847 N N . MET A 1 109 ? 16.383 -13.510 -13.641 1.00 92.44 109 MET A N 1
ATOM 848 C CA . MET A 1 109 ? 17.438 -14.531 -13.636 1.00 92.44 109 MET A CA 1
ATOM 849 C C . MET A 1 109 ? 18.612 -14.141 -12.732 1.00 92.44 109 MET A C 1
ATOM 851 O O . MET A 1 109 ? 19.105 -14.979 -11.986 1.00 92.44 109 MET A O 1
ATOM 855 N N . GLU A 1 110 ? 19.004 -12.862 -12.708 1.00 92.25 110 GLU A N 1
ATOM 856 C CA . GLU A 1 110 ? 20.003 -12.332 -11.760 1.00 92.25 110 GLU A CA 1
ATOM 857 C C . GLU A 1 110 ? 19.584 -12.490 -10.287 1.00 92.25 110 GLU A C 1
ATOM 859 O O . GLU A 1 110 ? 20.430 -12.445 -9.398 1.00 92.25 110 GLU A O 1
ATOM 864 N N . ARG A 1 111 ? 18.286 -12.688 -10.019 1.00 91.62 111 ARG A N 1
ATOM 865 C CA . ARG A 1 111 ? 17.729 -12.981 -8.688 1.00 91.62 111 ARG A CA 1
ATOM 866 C C . ARG A 1 111 ? 17.528 -14.481 -8.436 1.00 91.62 111 ARG A C 1
ATOM 868 O O . ARG A 1 111 ? 16.966 -14.836 -7.405 1.00 91.62 111 ARG A O 1
ATOM 875 N N . GLY A 1 112 ? 17.942 -15.346 -9.363 1.00 91.50 112 GLY A N 1
ATOM 876 C CA . GLY A 1 112 ? 17.745 -16.795 -9.280 1.00 91.50 112 GLY A CA 1
ATOM 877 C C . GLY A 1 112 ? 16.333 -17.265 -9.645 1.00 91.50 112 GLY A C 1
ATOM 878 O O . GLY A 1 112 ? 15.964 -18.383 -9.300 1.00 91.50 112 GLY A O 1
ATOM 879 N N . ILE A 1 113 ? 15.533 -16.434 -10.323 1.00 91.88 113 ILE A N 1
ATOM 880 C CA . ILE A 1 113 ? 14.161 -16.767 -10.726 1.00 91.88 113 ILE A CA 1
ATOM 881 C C . ILE A 1 113 ? 14.130 -16.968 -12.245 1.00 91.88 113 ILE A C 1
ATOM 883 O O . ILE A 1 113 ? 14.175 -15.999 -13.008 1.00 91.88 113 ILE A O 1
ATOM 887 N N . ASP A 1 114 ? 14.044 -18.221 -12.699 1.00 93.81 114 ASP A N 1
ATOM 888 C CA . ASP A 1 114 ? 13.904 -18.519 -14.127 1.00 93.81 114 ASP A CA 1
ATOM 889 C C . ASP A 1 114 ? 12.460 -18.313 -14.599 1.00 93.81 114 ASP A C 1
ATOM 891 O O . ASP A 1 114 ? 11.545 -19.066 -14.269 1.00 93.81 114 ASP A O 1
ATOM 895 N N . VAL A 1 115 ? 12.279 -17.277 -15.417 1.00 92.44 115 VAL A N 1
ATOM 896 C CA . VAL A 1 115 ? 11.001 -16.904 -16.040 1.00 92.44 115 VAL A CA 1
ATOM 897 C C . VAL A 1 115 ? 11.075 -16.899 -17.568 1.00 92.44 115 VAL A C 1
ATOM 899 O O . VAL A 1 115 ? 10.201 -16.340 -18.232 1.00 92.44 115 VAL A O 1
ATOM 902 N N . SER A 1 116 ? 12.126 -17.476 -18.159 1.00 91.25 116 SER A N 1
ATOM 903 C CA . SER A 1 116 ? 12.342 -17.468 -19.616 1.00 91.25 116 SER A CA 1
ATOM 904 C C . SER A 1 116 ? 11.137 -18.019 -20.393 1.00 91.25 116 SER A C 1
ATOM 906 O O . SER A 1 116 ? 10.725 -17.448 -21.414 1.00 91.25 116 SER A O 1
ATOM 908 N N . HIS A 1 117 ? 10.526 -19.064 -19.838 1.00 90.75 117 HIS A N 1
ATOM 909 C CA . HIS A 1 117 ? 9.363 -19.775 -20.359 1.00 90.75 117 HIS A CA 1
ATOM 910 C C . HIS A 1 117 ? 8.024 -19.036 -20.158 1.00 90.75 117 HIS A C 1
ATOM 912 O O . HIS A 1 117 ? 7.032 -19.387 -20.796 1.00 90.75 117 HIS A O 1
ATOM 918 N N . LEU A 1 118 ? 7.968 -17.995 -19.319 1.00 89.06 118 LEU A N 1
ATOM 919 C CA . LEU A 1 118 ? 6.735 -17.260 -19.014 1.00 89.06 118 LEU A CA 1
ATOM 920 C C . LEU A 1 118 ? 6.486 -16.114 -20.001 1.00 89.06 118 LEU A C 1
ATOM 922 O O . LEU A 1 118 ? 7.416 -15.515 -20.539 1.00 89.06 118 LEU A O 1
ATOM 926 N N . LYS A 1 119 ? 5.221 -15.766 -20.254 1.00 87.12 119 LYS A N 1
ATOM 927 C CA . LYS A 1 119 ? 4.866 -14.559 -21.027 1.00 87.12 119 LYS A CA 1
ATOM 928 C C . LYS A 1 119 ? 5.099 -13.296 -20.185 1.00 87.12 119 LYS A C 1
ATOM 930 O O . LYS A 1 119 ? 5.124 -13.363 -18.963 1.00 87.12 119 LYS A O 1
ATOM 935 N N . ALA A 1 120 ? 5.286 -12.154 -20.853 1.00 83.50 120 ALA A N 1
ATOM 936 C CA . ALA A 1 120 ? 5.464 -10.859 -20.182 1.00 83.50 120 ALA A CA 1
ATOM 937 C C . ALA A 1 120 ? 4.217 -10.458 -19.379 1.00 83.50 120 ALA A C 1
ATOM 939 O O . ALA A 1 120 ? 4.317 -9.903 -18.291 1.00 83.50 120 ALA A O 1
ATOM 940 N N . GLU A 1 121 ? 3.053 -10.783 -19.936 1.00 80.94 121 GLU A N 1
ATOM 941 C CA . GLU A 1 121 ? 1.738 -10.532 -19.370 1.00 80.94 121 GLU A CA 1
ATOM 942 C C . GLU A 1 121 ? 0.819 -11.730 -19.630 1.00 80.94 121 GLU A C 1
ATOM 944 O O . GLU A 1 121 ? 1.010 -12.501 -20.582 1.00 80.94 121 GLU A O 1
ATOM 949 N N . CYS A 1 122 ? -0.176 -11.904 -18.761 1.00 78.69 122 CYS A N 1
ATOM 950 C CA . CYS A 1 122 ? -1.205 -12.919 -18.944 1.00 78.69 122 CYS A CA 1
ATOM 951 C C . CYS A 1 122 ? -2.203 -12.459 -20.026 1.00 78.69 122 CYS A C 1
ATOM 953 O O . CYS A 1 122 ? -2.637 -11.309 -19.980 1.00 78.69 122 CYS A O 1
ATOM 955 N N . PRO A 1 123 ? -2.636 -13.338 -20.955 1.00 74.50 123 PRO A N 1
ATOM 956 C CA . PRO A 1 123 ? -3.567 -12.967 -22.030 1.00 74.50 123 PRO A CA 1
ATOM 957 C C . PRO A 1 123 ? -4.911 -12.411 -21.544 1.00 74.50 123 PRO A C 1
ATOM 959 O O . PRO A 1 123 ? -5.571 -11.670 -22.261 1.00 74.50 123 PRO A O 1
ATOM 962 N N . THR A 1 124 ? -5.327 -12.783 -20.334 1.00 72.56 124 THR A N 1
ATOM 963 C CA . THR A 1 124 ? -6.595 -12.368 -19.722 1.00 72.56 12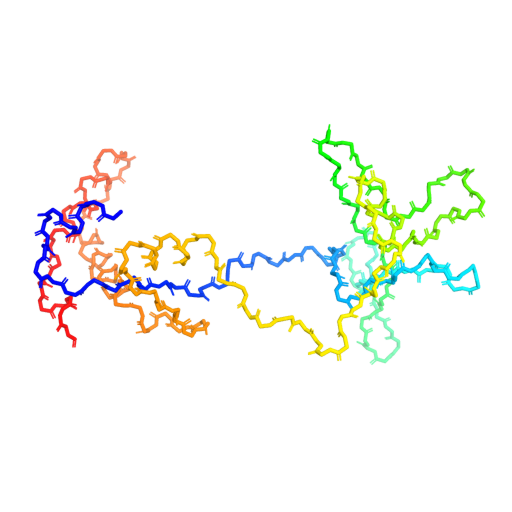4 THR A CA 1
ATOM 964 C C . THR A 1 124 ? -6.450 -11.148 -18.805 1.00 72.56 124 THR A C 1
ATOM 966 O O . THR A 1 124 ? -7.375 -10.842 -18.058 1.00 72.56 124 THR A O 1
ATOM 969 N N . GLY A 1 125 ? -5.297 -10.467 -18.816 1.00 64.62 125 GLY A N 1
ATOM 970 C CA . GLY A 1 125 ? -4.966 -9.424 -17.845 1.00 64.62 125 GLY A CA 1
ATOM 971 C C . GLY A 1 125 ? -4.552 -9.990 -16.482 1.00 64.62 125 GLY A C 1
ATOM 972 O O . GLY A 1 125 ? -4.256 -11.180 -16.350 1.00 64.62 125 GLY A O 1
ATOM 973 N N . PHE A 1 126 ? -4.483 -9.126 -15.464 1.00 57.12 126 PHE A N 1
ATOM 974 C CA . PHE A 1 126 ? -4.121 -9.533 -14.103 1.00 57.12 126 PHE A CA 1
ATOM 975 C C . PHE A 1 126 ? -5.107 -10.591 -13.578 1.00 57.12 126 PHE A C 1
ATOM 977 O O . PHE A 1 126 ? -6.316 -10.432 -13.770 1.00 57.12 126 PHE A O 1
ATOM 984 N N . PRO A 1 127 ? -4.627 -11.669 -12.927 1.00 57.06 127 PRO A N 1
ATOM 985 C CA . PRO A 1 127 ? -5.513 -12.655 -12.323 1.00 57.06 127 PRO A CA 1
ATOM 986 C C . PRO A 1 127 ? -6.467 -11.979 -11.333 1.00 57.06 127 PRO A C 1
ATOM 988 O O . PRO A 1 127 ? -6.161 -10.921 -10.772 1.00 57.06 127 PRO A O 1
ATOM 991 N N . LYS A 1 128 ? -7.633 -12.607 -11.127 1.00 58.22 128 LYS A N 1
ATOM 992 C CA . LYS A 1 128 ? -8.572 -12.218 -10.069 1.00 58.22 128 LYS A CA 1
ATOM 993 C C . LYS A 1 128 ? -7.793 -11.996 -8.774 1.00 58.22 128 LYS A C 1
ATOM 995 O O . LYS A 1 128 ? -6.841 -12.724 -8.498 1.00 58.22 128 LYS A O 1
ATOM 1000 N N . ARG A 1 129 ? -8.204 -10.972 -8.023 1.00 66.56 129 ARG A N 1
ATOM 1001 C CA . ARG A 1 129 ? -7.660 -10.631 -6.708 1.00 66.56 129 ARG A CA 1
ATOM 1002 C C . ARG A 1 129 ? -7.366 -11.913 -5.925 1.00 66.56 129 ARG A C 1
ATOM 1004 O O . ARG A 1 129 ? -8.276 -12.699 -5.693 1.00 66.56 129 ARG A O 1
ATOM 1011 N N . GLN A 1 130 ? -6.098 -12.116 -5.589 1.00 69.19 130 GLN A N 1
ATOM 1012 C CA . GLN A 1 130 ? -5.692 -13.191 -4.700 1.00 69.19 130 GLN A CA 1
ATOM 1013 C C . GLN A 1 130 ? -5.931 -12.722 -3.269 1.00 69.19 130 GLN A C 1
ATOM 1015 O O . GLN A 1 130 ? -5.548 -11.599 -2.925 1.00 69.19 130 GLN A O 1
ATOM 1020 N N . ASP A 1 131 ? -6.571 -13.563 -2.463 1.00 76.44 131 ASP A N 1
ATOM 1021 C CA . ASP A 1 131 ? -6.840 -13.241 -1.067 1.00 76.44 131 ASP A CA 1
ATOM 1022 C C . ASP A 1 131 ? -5.516 -13.054 -0.327 1.00 76.44 131 ASP A C 1
ATOM 1024 O O . ASP A 1 131 ? -4.565 -13.829 -0.489 1.00 76.44 131 ASP A O 1
ATOM 1028 N N . SER A 1 132 ? -5.423 -11.981 0.455 1.00 81.88 132 SER A N 1
ATOM 1029 C CA . SER A 1 132 ? -4.232 -11.722 1.257 1.00 81.88 132 SER A CA 1
ATOM 1030 C C . SER A 1 132 ? -4.049 -12.798 2.336 1.00 81.88 132 SER A C 1
ATOM 1032 O O . SER A 1 132 ? -5.008 -13.430 2.774 1.00 81.88 132 SER A O 1
ATOM 1034 N N . LEU A 1 133 ? -2.819 -12.970 2.840 1.00 86.75 133 LEU A N 1
ATOM 1035 C CA . LEU A 1 133 ? -2.555 -13.882 3.968 1.00 86.75 133 LEU A CA 1
ATOM 1036 C C . LEU A 1 133 ? -3.437 -13.568 5.188 1.00 86.75 133 LEU A C 1
ATOM 1038 O O . LEU A 1 133 ? -3.807 -14.470 5.935 1.00 86.75 133 LEU A O 1
ATOM 1042 N N . MET A 1 134 ? -3.778 -12.290 5.381 1.00 85.25 134 MET A N 1
ATOM 1043 C CA . MET A 1 134 ? -4.687 -11.855 6.436 1.00 85.25 134 MET A CA 1
ATOM 1044 C C . MET A 1 134 ? -6.117 -12.347 6.183 1.00 85.25 134 MET A C 1
ATOM 1046 O O . MET A 1 134 ? -6.713 -12.924 7.086 1.00 85.25 134 MET A O 1
ATOM 1050 N N . GLU A 1 135 ? -6.646 -12.164 4.968 1.00 87.44 135 GLU A N 1
ATOM 1051 C CA . GLU A 1 135 ? -7.975 -12.662 4.583 1.00 87.44 135 GLU A CA 1
ATOM 1052 C C . GLU A 1 135 ? -8.081 -14.167 4.788 1.00 87.44 135 GLU A C 1
ATOM 1054 O O . GLU A 1 135 ? -8.962 -14.624 5.510 1.00 87.44 135 GLU A O 1
ATOM 1059 N N . GLN A 1 136 ? -7.109 -14.918 4.268 1.00 89.50 136 GLN A N 1
ATOM 1060 C CA . GLN A 1 136 ? -7.048 -16.368 4.441 1.00 89.50 136 GLN A CA 1
ATOM 1061 C C . GLN A 1 136 ? -7.009 -16.762 5.922 1.00 89.50 136 GLN A C 1
ATOM 1063 O O . GLN A 1 136 ? -7.681 -17.702 6.341 1.00 89.50 136 GLN A O 1
ATOM 1068 N N . HIS A 1 137 ? -6.240 -16.044 6.748 1.00 90.00 137 HIS A N 1
ATOM 1069 C CA . HIS A 1 137 ? -6.179 -16.304 8.185 1.00 90.00 137 HIS A CA 1
ATOM 1070 C C . HIS A 1 137 ? -7.521 -16.050 8.891 1.00 90.00 137 HIS A C 1
ATOM 1072 O O . HIS A 1 137 ? -7.890 -16.812 9.787 1.00 90.00 137 HIS A O 1
ATOM 1078 N N . CYS A 1 138 ? -8.244 -14.997 8.501 1.00 90.06 138 CYS A N 1
ATOM 1079 C CA . CYS A 1 138 ? -9.576 -14.687 9.016 1.00 90.06 138 CYS A CA 1
ATOM 1080 C C . CYS A 1 138 ? -10.598 -15.753 8.624 1.00 90.06 138 CYS A C 1
ATOM 1082 O O . CYS A 1 138 ? -11.271 -16.301 9.499 1.00 90.06 138 CYS A O 1
ATOM 1084 N N . GLU A 1 139 ? -10.665 -16.088 7.339 1.00 88.25 139 GLU A N 1
ATOM 1085 C CA . GLU A 1 139 ? -11.629 -17.046 6.799 1.00 88.25 139 GLU A CA 1
ATOM 1086 C C . GLU A 1 139 ? -11.419 -18.450 7.369 1.00 88.25 139 GLU A C 1
ATOM 1088 O O . GLU A 1 139 ? -12.379 -19.087 7.798 1.00 88.25 139 GLU A O 1
ATOM 1093 N N . ASN A 1 140 ? -10.164 -18.896 7.503 1.00 90.88 140 ASN A N 1
ATOM 1094 C CA . ASN A 1 140 ? -9.827 -20.184 8.126 1.00 90.88 140 ASN A CA 1
ATOM 1095 C C . ASN A 1 140 ? -10.279 -20.292 9.591 1.00 90.88 140 ASN A C 1
ATOM 1097 O O . ASN A 1 140 ? -10.376 -21.391 10.133 1.00 90.88 140 ASN A O 1
ATOM 1101 N N . ARG A 1 141 ? -10.531 -19.160 10.250 1.00 90.00 141 ARG A N 1
ATOM 1102 C CA . ARG A 1 141 ? -11.054 -19.095 11.618 1.00 90.00 141 ARG A CA 1
ATOM 1103 C C . ARG A 1 141 ? -12.552 -18.763 11.670 1.00 90.00 141 ARG A C 1
ATOM 1105 O O . ARG A 1 141 ? -13.068 -18.529 12.758 1.00 90.00 141 ARG A O 1
ATOM 1112 N N . GLY A 1 142 ? -13.237 -18.750 10.524 1.00 89.06 142 GLY A N 1
ATOM 1113 C CA . GLY A 1 142 ? -14.675 -18.496 10.410 1.00 89.06 142 GLY A CA 1
ATOM 1114 C C . GLY A 1 142 ? -15.070 -17.018 10.413 1.00 89.06 142 GLY A C 1
ATOM 1115 O O . GLY A 1 142 ? -16.253 -16.710 10.530 1.00 89.06 142 GLY A O 1
ATOM 1116 N N . PHE A 1 143 ? -14.113 -16.094 10.289 1.00 90.50 143 PHE A N 1
ATOM 1117 C CA . PHE A 1 143 ? -14.390 -14.659 10.279 1.00 90.50 143 PHE A CA 1
ATOM 1118 C C . PHE A 1 143 ? -14.556 -14.127 8.858 1.00 90.50 143 PHE A C 1
ATOM 1120 O O . PHE A 1 143 ? -13.753 -14.430 7.975 1.00 90.50 143 PHE A O 1
ATOM 1127 N N . LYS A 1 144 ? -15.548 -13.254 8.655 1.00 90.06 144 LYS A N 1
ATOM 1128 C CA . LYS A 1 144 ? -15.730 -12.545 7.385 1.00 90.06 144 LYS A CA 1
ATOM 1129 C C . LYS A 1 144 ? -14.851 -11.300 7.336 1.00 90.06 144 LYS A C 1
ATOM 1131 O O . LYS A 1 144 ? -14.810 -10.537 8.301 1.00 90.06 144 LYS A O 1
ATOM 1136 N N . VAL A 1 145 ? -14.209 -11.060 6.195 1.00 90.00 145 VAL A N 1
ATOM 1137 C CA . VAL A 1 145 ? -13.454 -9.830 5.926 1.00 90.00 145 VAL A CA 1
ATOM 1138 C C . VAL A 1 145 ? -14.178 -9.001 4.870 1.00 90.00 145 VAL A C 1
ATOM 1140 O O . VAL A 1 145 ? -14.613 -9.525 3.845 1.00 90.00 145 VAL A O 1
ATOM 1143 N N . ILE A 1 146 ? -14.326 -7.701 5.117 1.00 89.69 146 ILE A N 1
ATOM 1144 C CA . ILE A 1 146 ? -14.919 -6.741 4.184 1.00 89.69 146 ILE A CA 1
ATOM 1145 C C . ILE A 1 146 ? -13.915 -5.627 3.924 1.00 89.69 146 ILE A C 1
ATOM 1147 O O . ILE A 1 146 ? -13.369 -5.039 4.854 1.00 89.69 146 ILE A O 1
ATOM 1151 N N . TYR A 1 147 ? -13.706 -5.320 2.648 1.00 87.12 147 TYR A N 1
ATOM 1152 C CA . TYR A 1 147 ? -12.902 -4.184 2.217 1.00 87.12 147 TYR A CA 1
ATOM 1153 C C . TYR A 1 147 ? -13.812 -3.010 1.915 1.00 87.12 147 TYR A C 1
ATOM 1155 O O . TYR A 1 147 ? -14.735 -3.134 1.106 1.00 87.12 147 TYR A O 1
ATOM 1163 N N . LEU A 1 148 ? -13.529 -1.867 2.528 1.00 87.75 148 LEU A N 1
ATOM 1164 C CA . LEU A 1 148 ? -14.208 -0.636 2.157 1.00 87.75 148 LEU A CA 1
ATOM 1165 C C . LEU A 1 148 ? -13.782 -0.201 0.742 1.00 87.75 148 LEU A C 1
ATOM 1167 O O . LEU A 1 148 ? -12.665 -0.494 0.295 1.00 87.75 148 LEU A O 1
ATOM 1171 N N . PRO A 1 149 ? -14.660 0.481 -0.007 1.00 86.88 149 PRO A N 1
ATOM 1172 C CA . PRO A 1 149 ? -14.272 1.181 -1.221 1.00 86.88 149 PRO A CA 1
ATOM 1173 C C . PRO A 1 149 ? -13.084 2.126 -0.975 1.00 86.88 149 PRO A C 1
ATOM 1175 O O . PRO A 1 149 ? -12.967 2.747 0.081 1.00 86.88 149 PRO A O 1
ATOM 1178 N N . ARG A 1 150 ? -12.179 2.243 -1.954 1.00 81.44 150 ARG A N 1
ATOM 1179 C CA . ARG A 1 150 ? -11.006 3.126 -1.829 1.00 81.44 150 ARG A CA 1
ATOM 1180 C C . ARG A 1 150 ? -11.446 4.579 -1.677 1.00 81.44 150 ARG A C 1
ATOM 1182 O O . ARG A 1 150 ? -12.266 5.027 -2.466 1.00 81.44 150 ARG A O 1
ATOM 1189 N N . PHE A 1 151 ? -10.806 5.312 -0.765 1.00 78.88 151 PHE A N 1
ATOM 1190 C CA . PHE A 1 151 ? -11.065 6.737 -0.498 1.00 78.88 151 PHE A CA 1
ATOM 1191 C C . PHE A 1 151 ? -12.446 7.057 0.095 1.00 78.88 151 PHE A C 1
ATOM 1193 O O . PHE A 1 151 ? -12.904 8.187 -0.033 1.00 78.88 151 PHE A O 1
ATOM 1200 N N . HIS A 1 152 ? -13.077 6.092 0.767 1.00 82.00 152 HIS A N 1
ATOM 1201 C CA . HIS A 1 152 ? -14.381 6.273 1.407 1.00 82.00 152 HIS A CA 1
ATOM 1202 C C . HIS A 1 152 ? -14.287 6.122 2.934 1.00 82.00 152 HIS A C 1
ATOM 1204 O O . HIS A 1 152 ? -14.871 5.210 3.523 1.00 82.00 152 HIS A O 1
ATOM 1210 N N . CYS A 1 153 ? -13.503 6.989 3.586 1.00 80.88 153 CYS A N 1
ATOM 1211 C CA . CYS A 1 153 ? -13.306 6.936 5.041 1.00 80.88 153 CYS A CA 1
ATOM 1212 C C . CYS A 1 153 ? -14.595 7.226 5.829 1.00 80.88 153 CYS A C 1
ATOM 1214 O O . CYS A 1 153 ? -14.733 6.779 6.964 1.00 80.88 153 CYS A O 1
ATOM 1216 N N . GLU A 1 154 ? -15.579 7.886 5.215 1.00 83.44 154 GLU A N 1
ATOM 1217 C CA . GLU A 1 154 ? -16.923 8.084 5.759 1.00 83.44 154 GLU A CA 1
ATOM 1218 C C . GLU A 1 154 ? -17.680 6.772 6.009 1.00 83.44 154 GLU A C 1
ATOM 1220 O O . GLU A 1 154 ? -18.597 6.744 6.827 1.00 83.44 154 GLU A O 1
ATOM 1225 N N . LEU A 1 155 ? -17.284 5.681 5.340 1.00 86.12 155 LEU A N 1
ATOM 1226 C CA . LEU A 1 155 ? -17.863 4.350 5.526 1.00 86.12 155 LEU A CA 1
ATOM 1227 C C . LEU A 1 155 ? -17.187 3.551 6.648 1.00 86.12 155 LEU A C 1
ATOM 1229 O O . LEU A 1 155 ? -17.636 2.447 6.946 1.00 86.12 155 LEU A O 1
ATOM 1233 N N . ASN A 1 156 ? -16.111 4.066 7.251 1.00 87.62 156 ASN A N 1
ATOM 1234 C CA . ASN A 1 156 ? -15.382 3.392 8.318 1.00 87.62 156 ASN A CA 1
ATOM 1235 C C . ASN A 1 156 ? -15.860 3.895 9.697 1.00 87.62 156 ASN A C 1
ATOM 1237 O O . ASN A 1 156 ? -15.487 5.003 10.096 1.00 87.62 156 ASN A O 1
ATOM 1241 N N . PRO A 1 157 ? -16.642 3.113 10.473 1.00 84.38 157 PRO A N 1
ATOM 1242 C CA . PRO A 1 157 ? -17.230 3.585 11.732 1.00 84.38 157 PRO A CA 1
ATOM 1243 C C . PRO A 1 157 ? -16.194 4.050 12.761 1.00 84.38 157 PRO A C 1
ATOM 1245 O O . PRO A 1 157 ? -16.465 4.950 13.558 1.00 84.38 157 PRO A O 1
ATOM 1248 N N . ILE A 1 158 ? -14.974 3.496 12.714 1.00 88.38 158 ILE A N 1
ATOM 1249 C CA . ILE A 1 158 ? -13.894 3.885 13.628 1.00 88.38 158 ILE A CA 1
ATOM 1250 C C . ILE A 1 158 ? -13.497 5.360 13.469 1.00 88.38 158 ILE A C 1
ATOM 1252 O O . ILE A 1 158 ? -13.029 5.972 14.427 1.00 88.38 158 ILE A O 1
ATOM 1256 N N . GLU A 1 159 ? -13.720 5.967 12.299 1.00 89.50 159 GLU A N 1
A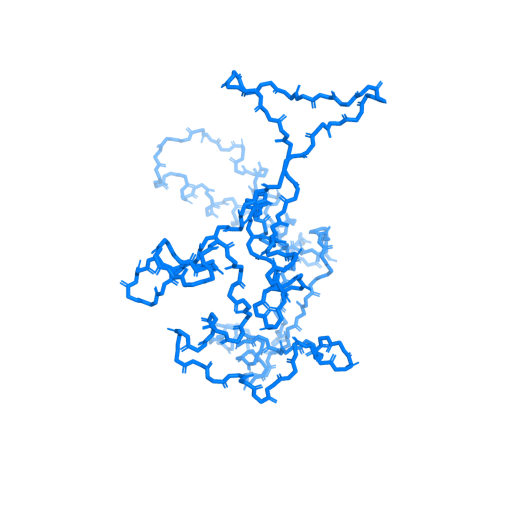TOM 1257 C CA . GLU A 1 159 ? -13.423 7.383 12.069 1.00 89.50 159 GLU A CA 1
ATOM 1258 C C . GLU A 1 159 ? -14.335 8.296 12.894 1.00 89.50 159 GLU A C 1
ATOM 1260 O O . GLU A 1 159 ? -13.892 9.348 13.366 1.00 89.50 159 GLU A O 1
ATOM 1265 N N . GLN A 1 160 ? -15.580 7.878 13.156 1.00 89.06 160 GLN A N 1
ATOM 1266 C CA . GLN A 1 160 ? -16.484 8.596 14.058 1.00 89.06 160 GLN A CA 1
ATOM 1267 C C . GLN A 1 160 ? -16.006 8.492 15.510 1.00 89.06 160 GLN A C 1
ATOM 1269 O O . GLN A 1 160 ? -15.940 9.510 16.205 1.00 89.06 160 GLN A O 1
ATOM 1274 N N . CYS A 1 161 ? -15.586 7.295 15.941 1.00 91.88 161 CYS A N 1
ATOM 1275 C CA . CYS A 1 161 ? -14.990 7.069 17.261 1.00 91.88 161 CYS A CA 1
ATOM 1276 C C . CYS A 1 161 ? -13.754 7.954 17.466 1.00 91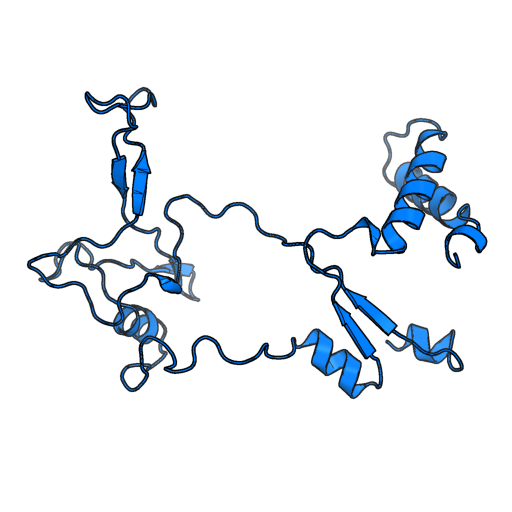.88 161 CYS A C 1
ATOM 1278 O O . CYS A 1 161 ? -13.662 8.691 18.450 1.00 91.88 161 CYS A O 1
ATOM 1280 N N . TRP A 1 162 ? -12.837 7.962 16.493 1.00 93.25 162 TRP A N 1
ATOM 1281 C CA . TRP A 1 162 ? -11.663 8.827 16.523 1.00 93.25 162 TRP A CA 1
ATOM 1282 C C . TRP A 1 162 ? -12.032 10.306 16.492 1.00 93.25 162 TRP A C 1
ATOM 1284 O O . TRP A 1 162 ? -11.413 11.100 17.198 1.00 93.25 162 TRP A O 1
ATOM 1294 N N . GLY A 1 163 ? -13.014 10.707 15.684 1.00 93.25 163 GLY A N 1
ATOM 1295 C CA . GLY A 1 163 ? -13.522 12.077 15.634 1.00 93.25 163 GLY A CA 1
ATOM 1296 C C . GLY A 1 163 ? -14.013 12.560 16.998 1.00 93.25 163 GLY A C 1
ATOM 1297 O O . GLY A 1 163 ? -13.609 13.634 17.452 1.00 93.25 163 GLY A O 1
ATOM 1298 N N . TYR A 1 164 ? -14.811 11.737 17.681 1.00 94.50 164 TYR A N 1
ATOM 1299 C CA . TYR A 1 164 ? -15.316 12.023 19.020 1.00 94.50 164 TYR A CA 1
ATOM 1300 C C . TYR A 1 164 ? -14.186 12.089 20.053 1.00 94.50 164 TYR A C 1
ATOM 1302 O O . TYR A 1 164 ? -14.054 13.098 20.748 1.00 94.50 164 TYR A O 1
ATOM 1310 N N . ALA A 1 165 ? -13.328 11.067 20.108 1.00 95.69 165 ALA A N 1
ATOM 1311 C CA . ALA A 1 165 ? -12.204 11.022 21.041 1.00 95.69 165 ALA A CA 1
ATOM 1312 C C . ALA A 1 165 ? -11.265 12.220 20.853 1.00 95.69 165 ALA A C 1
ATOM 1314 O O . ALA A 1 165 ? -10.891 12.875 21.821 1.00 95.69 165 ALA A O 1
ATOM 1315 N N . LYS A 1 166 ? -10.939 12.585 19.605 1.00 95.56 166 LYS A N 1
ATOM 1316 C CA . LYS A 1 166 ? -10.121 13.771 19.300 1.00 95.56 166 LYS A CA 1
ATOM 1317 C C . LYS A 1 166 ? -10.776 15.064 19.781 1.00 95.56 166 LYS A C 1
ATOM 1319 O O . LYS A 1 166 ? -10.058 15.967 20.204 1.00 95.56 166 LYS A O 1
ATOM 1324 N N . ARG A 1 167 ? -12.107 15.187 19.702 1.00 96.12 167 ARG A N 1
ATOM 1325 C CA . ARG A 1 167 ? -12.829 16.355 20.227 1.00 96.12 167 ARG A CA 1
ATOM 1326 C C . ARG A 1 167 ? -12.662 16.451 21.742 1.00 96.12 167 ARG A C 1
ATOM 1328 O O . ARG A 1 167 ? -12.205 17.488 22.205 1.00 96.12 167 ARG A O 1
ATOM 1335 N N . VAL A 1 168 ? -12.952 15.375 22.475 1.00 96.19 168 VAL A N 1
ATOM 1336 C CA . VAL A 1 168 ? -12.813 15.335 23.944 1.00 96.19 168 VAL A CA 1
ATOM 1337 C C . VAL A 1 168 ? -11.368 15.579 24.367 1.00 96.19 168 VAL A C 1
ATOM 1339 O O . VAL A 1 168 ? -11.098 16.401 25.233 1.00 96.19 168 VAL A O 1
ATOM 1342 N N . TYR A 1 169 ? -10.413 14.943 23.694 1.00 96.44 169 TYR A N 1
ATOM 1343 C CA . TYR A 1 169 ? -8.995 15.118 23.983 1.00 96.44 169 TYR A CA 1
ATOM 1344 C C . TYR A 1 169 ? -8.538 16.583 23.875 1.00 96.44 169 TYR A C 1
ATOM 1346 O O . TYR A 1 169 ? -7.709 17.034 24.660 1.00 96.44 169 TYR A O 1
ATOM 1354 N N . ARG A 1 170 ? -9.081 17.352 22.919 1.00 95.75 170 ARG A N 1
ATOM 1355 C CA . ARG A 1 170 ? -8.760 18.782 22.745 1.00 95.75 170 ARG A CA 1
ATOM 1356 C C . ARG A 1 170 ? -9.260 19.663 23.893 1.00 95.75 170 ARG A C 1
ATOM 1358 O O . ARG A 1 170 ? -8.792 20.793 24.003 1.00 95.75 170 ARG A O 1
ATOM 1365 N N . GLU A 1 171 ? -10.183 19.169 24.715 1.00 96.12 171 GLU A N 1
ATOM 1366 C CA . GLU A 1 171 ? -10.680 19.856 25.912 1.00 96.12 171 GLU A CA 1
ATOM 1367 C C . GLU A 1 171 ? -9.747 19.644 27.122 1.00 96.12 171 GLU A C 1
ATOM 1369 O O . GLU A 1 171 ? -9.830 20.384 28.102 1.00 96.12 171 GLU A O 1
ATOM 1374 N N . TYR A 1 172 ? -8.817 18.681 27.060 1.00 94.44 172 TYR A N 1
ATOM 1375 C CA . TYR A 1 172 ? -7.850 18.445 28.131 1.00 94.44 172 TYR A CA 1
ATOM 1376 C C . TYR A 1 172 ? -6.718 19.484 28.165 1.00 94.44 172 TYR A C 1
ATOM 1378 O O . TYR A 1 172 ? -6.349 20.061 27.135 1.00 94.44 172 TYR A O 1
ATOM 1386 N N . PRO A 1 173 ? -6.099 19.704 29.343 1.00 92.19 173 PRO A N 1
ATOM 1387 C CA . PRO A 1 173 ? -4.908 20.534 29.449 1.00 92.19 173 PRO A CA 1
ATOM 1388 C C . PRO A 1 173 ? -3.785 20.024 28.540 1.00 92.19 173 PRO A C 1
ATOM 1390 O O . PRO A 1 173 ? -3.551 18.820 28.421 1.00 92.19 173 PRO A O 1
ATOM 1393 N N . ARG A 1 174 ? -3.038 20.951 27.929 1.00 90.69 174 ARG A N 1
ATOM 1394 C CA . ARG A 1 174 ? -1.851 20.597 27.141 1.00 90.69 174 ARG A CA 1
ATOM 1395 C C . ARG A 1 174 ? -0.824 19.911 28.040 1.00 90.69 174 ARG A C 1
ATOM 1397 O O . ARG A 1 174 ? -0.354 20.529 28.991 1.00 90.69 174 ARG A O 1
ATOM 1404 N N . SER A 1 175 ? -0.418 18.695 27.684 1.00 90.81 175 SER A N 1
ATOM 1405 C CA . SER A 1 175 ? 0.746 18.046 28.290 1.00 90.81 175 SER A CA 1
ATOM 1406 C C . SER A 1 175 ? 1.932 17.982 27.326 1.00 90.81 175 SER A C 1
ATOM 1408 O O . SER A 1 175 ? 1.780 18.059 26.106 1.00 90.81 175 SER A O 1
ATOM 1410 N N . LYS A 1 176 ? 3.131 17.883 27.903 1.00 90.19 176 LYS A N 1
ATOM 1411 C CA . LYS A 1 176 ? 4.411 17.681 27.217 1.00 90.19 176 LYS A CA 1
ATOM 1412 C C . LYS A 1 176 ? 5.025 16.312 27.521 1.00 90.19 176 LYS A C 1
ATOM 1414 O O . LYS A 1 176 ? 6.069 15.998 26.957 1.00 90.19 176 LYS A O 1
ATOM 1419 N N . THR A 1 177 ? 4.432 15.528 28.424 1.00 94.44 177 THR A N 1
ATOM 1420 C CA . THR A 1 177 ? 4.981 14.234 28.839 1.00 94.44 177 THR A CA 1
ATOM 1421 C C . THR A 1 177 ? 4.206 13.100 28.186 1.00 94.44 177 THR A C 1
ATOM 1423 O O . THR A 1 177 ? 2.986 13.156 28.066 1.00 94.44 177 THR A O 1
ATOM 1426 N N . TYR A 1 178 ? 4.915 12.059 27.754 1.00 95.06 178 TYR A N 1
ATOM 1427 C CA . TYR A 1 178 ? 4.280 10.887 27.155 1.00 95.06 178 TYR A CA 1
ATOM 1428 C C . TYR A 1 178 ? 3.236 10.221 28.079 1.00 95.06 178 TYR A C 1
ATOM 1430 O O . TYR A 1 178 ? 2.134 9.975 27.590 1.00 95.06 178 TYR A O 1
ATOM 1438 N N . PRO A 1 179 ? 3.496 10.003 29.390 1.00 95.81 179 PRO A N 1
ATOM 1439 C CA . PRO A 1 179 ? 2.519 9.364 30.277 1.00 95.81 179 PRO A CA 1
ATOM 1440 C C . PRO A 1 179 ? 1.191 10.122 30.367 1.00 95.81 179 PRO A C 1
ATOM 1442 O O . PRO A 1 179 ? 0.123 9.518 30.301 1.00 95.81 179 PRO A O 1
ATOM 1445 N N . ASP A 1 180 ? 1.243 11.453 30.447 1.00 94.31 180 ASP A N 1
ATOM 1446 C CA . ASP A 1 180 ? 0.025 12.263 30.472 1.00 94.31 180 ASP A CA 1
ATOM 1447 C C . ASP A 1 180 ? -0.710 12.210 29.128 1.00 94.31 180 ASP A C 1
ATOM 1449 O O . ASP A 1 180 ? -1.940 12.175 29.098 1.00 94.31 180 ASP A O 1
ATOM 1453 N N . LEU A 1 181 ? 0.024 12.224 28.004 1.00 94.94 181 LEU A N 1
ATOM 1454 C CA . LEU A 1 181 ? -0.571 12.117 26.670 1.00 94.94 181 LEU A CA 1
ATOM 1455 C C . LEU A 1 181 ? -1.302 10.779 26.517 1.00 94.94 181 LEU A C 1
ATOM 1457 O O . LEU A 1 181 ? -2.447 10.777 26.072 1.00 94.94 181 LEU A O 1
ATOM 1461 N N . GLU A 1 182 ? -0.671 9.675 26.920 1.00 95.62 182 GLU A N 1
ATOM 1462 C CA . GLU A 1 182 ? -1.252 8.330 26.900 1.00 95.62 182 GLU A CA 1
ATOM 1463 C C . GLU A 1 182 ? -2.499 8.250 27.785 1.00 95.62 182 GLU A C 1
ATOM 1465 O O . GLU A 1 182 ? -3.571 7.872 27.309 1.00 95.62 182 GLU A O 1
ATOM 1470 N N . GLN A 1 183 ? -2.408 8.701 29.040 1.00 95.94 183 GLN A N 1
ATOM 1471 C CA . GLN A 1 183 ? -3.541 8.685 29.966 1.00 95.94 183 GLN A CA 1
ATOM 1472 C C . GLN A 1 183 ? -4.709 9.550 29.470 1.00 95.94 183 GLN A C 1
ATOM 1474 O O . GLN A 1 183 ? -5.873 9.205 29.672 1.00 95.94 183 GLN A O 1
ATOM 1479 N N . ASN A 1 184 ? -4.419 10.681 28.828 1.00 95.69 184 ASN A N 1
ATOM 1480 C CA . ASN A 1 184 ? -5.434 11.535 28.223 1.00 95.69 184 ASN A CA 1
ATOM 1481 C C . ASN A 1 184 ? -6.072 10.866 26.995 1.00 95.69 184 ASN A C 1
ATOM 1483 O O . ASN A 1 184 ? -7.281 10.963 26.816 1.00 95.69 184 ASN A O 1
ATOM 1487 N N . VAL A 1 185 ? -5.304 10.165 26.154 1.00 95.50 185 VAL A N 1
ATOM 1488 C CA . VAL A 1 185 ? -5.871 9.412 25.020 1.00 95.50 185 VAL A CA 1
ATOM 1489 C C . VAL A 1 185 ? -6.807 8.315 25.524 1.00 95.50 185 VAL A C 1
ATOM 1491 O O . VAL A 1 185 ? -7.932 8.227 25.037 1.00 95.50 185 VAL A O 1
ATOM 1494 N N . LEU A 1 186 ? -6.389 7.538 26.527 1.00 96.06 186 LEU A N 1
ATOM 1495 C CA . LEU A 1 186 ? -7.218 6.484 27.120 1.00 96.06 186 LEU A CA 1
ATOM 1496 C C . LEU A 1 186 ? -8.520 7.050 27.700 1.00 96.06 186 LEU A C 1
ATOM 1498 O O . LEU A 1 186 ? -9.597 6.587 27.336 1.00 96.06 186 LEU A O 1
ATOM 1502 N N . ARG A 1 187 ? -8.442 8.130 28.491 1.00 96.12 187 ARG A N 1
ATOM 1503 C CA . ARG A 1 187 ? -9.632 8.809 29.036 1.00 96.12 187 ARG A CA 1
ATOM 1504 C C . ARG A 1 187 ? -10.572 9.336 27.949 1.00 96.12 187 ARG A C 1
ATOM 1506 O O . ARG A 1 187 ? -11.790 9.238 28.086 1.00 96.12 187 ARG A O 1
ATOM 1513 N N . ALA A 1 188 ? -10.032 9.875 26.855 1.00 96.31 188 ALA A N 1
ATOM 1514 C CA . ALA A 1 188 ? -10.849 10.333 25.735 1.00 96.31 188 ALA A CA 1
ATOM 1515 C C . ALA A 1 188 ? -11.542 9.166 25.011 1.00 96.31 188 ALA A C 1
ATOM 1517 O O . ALA A 1 188 ? -12.701 9.300 24.619 1.00 96.31 188 ALA A O 1
ATOM 1518 N N . LEU A 1 189 ? -10.865 8.027 24.849 1.00 95.31 189 LEU A N 1
ATOM 1519 C CA . LEU A 1 189 ? -11.436 6.820 24.243 1.00 95.31 189 LEU A CA 1
ATOM 1520 C C . LEU A 1 189 ? -12.537 6.202 25.117 1.00 95.31 189 LEU A C 1
ATOM 1522 O O . LEU A 1 189 ? -13.586 5.835 24.596 1.00 95.31 189 LEU A O 1
ATOM 1526 N N . GLU A 1 190 ? -12.345 6.159 26.435 1.00 95.06 190 GLU A N 1
ATOM 1527 C CA . GLU A 1 190 ? -13.350 5.679 27.397 1.00 95.06 190 GLU A CA 1
ATOM 1528 C C . GLU A 1 190 ? -14.603 6.566 27.445 1.00 95.06 190 GLU A C 1
ATOM 1530 O O . GLU A 1 190 ? -15.681 6.105 27.810 1.00 95.06 190 GLU A O 1
ATOM 1535 N N . SER A 1 191 ? -14.487 7.837 27.048 1.00 94.94 191 SER A N 1
ATOM 1536 C CA . SER A 1 191 ? -15.605 8.788 27.052 1.00 94.94 191 SER A CA 1
ATOM 1537 C C . SER A 1 191 ? -16.586 8.637 25.883 1.00 94.94 191 SER A C 1
ATOM 1539 O O . SER A 1 191 ? -17.586 9.360 25.838 1.00 94.94 191 SER A O 1
ATOM 1541 N N . ILE A 1 192 ? -16.294 7.769 24.906 1.00 93.81 192 ILE A N 1
ATOM 1542 C CA . ILE A 1 192 ? -17.122 7.599 23.706 1.00 93.81 192 ILE A CA 1
ATOM 1543 C C . ILE A 1 192 ? -18.436 6.896 24.095 1.00 93.81 192 ILE A C 1
ATOM 1545 O O . ILE A 1 192 ? -18.398 5.743 24.527 1.00 93.81 192 ILE A O 1
ATOM 1549 N N . PRO A 1 193 ? -19.608 7.532 23.906 1.00 91.00 193 PRO A N 1
ATOM 1550 C CA . PRO A 1 193 ? -20.886 6.893 24.189 1.00 91.00 193 PRO A CA 1
ATOM 1551 C C . PRO A 1 193 ? -21.137 5.717 23.241 1.00 91.00 193 PRO A C 1
ATOM 1553 O O . PRO A 1 193 ? -20.869 5.811 22.038 1.00 91.00 193 PRO A O 1
ATOM 1556 N N . LEU A 1 194 ? -21.706 4.623 23.756 1.00 86.25 194 LEU A N 1
ATOM 1557 C CA . LEU A 1 194 ? -22.024 3.439 22.948 1.00 86.25 194 LEU A CA 1
ATOM 1558 C C . LEU A 1 194 ? -23.007 3.756 21.811 1.00 86.25 194 LEU A C 1
ATOM 1560 O O . LEU A 1 194 ? -22.959 3.105 20.767 1.00 86.25 194 LEU A O 1
ATOM 1564 N N . GLU A 1 195 ? -23.865 4.767 21.968 1.00 85.56 195 GLU A N 1
ATOM 1565 C CA . GLU A 1 195 ? -24.802 5.199 20.927 1.00 85.56 195 GLU A CA 1
ATOM 1566 C C . GLU A 1 195 ? -24.088 5.771 19.699 1.00 85.56 195 GLU A C 1
ATOM 1568 O O . GLU A 1 195 ? -24.629 5.708 18.602 1.00 85.56 195 GLU A O 1
ATOM 1573 N N . ILE A 1 196 ? -22.876 6.317 19.851 1.00 79.75 196 ILE A N 1
ATOM 1574 C CA . ILE A 1 196 ? -22.065 6.782 18.715 1.00 79.75 196 ILE A CA 1
ATOM 1575 C C . ILE A 1 196 ? -21.491 5.595 17.935 1.00 79.75 196 ILE A C 1
ATOM 1577 O O . ILE A 1 196 ? -21.332 5.683 16.724 1.00 79.75 196 ILE A O 1
ATOM 1581 N N . ILE A 1 197 ? -21.219 4.481 18.616 1.00 74.38 197 ILE A N 1
ATOM 1582 C CA . ILE A 1 197 ? -20.620 3.278 18.024 1.00 74.38 197 ILE A CA 1
ATOM 1583 C C . ILE A 1 197 ? -21.673 2.431 17.290 1.00 74.38 197 ILE A C 1
ATOM 1585 O O . ILE A 1 197 ? -21.349 1.749 16.324 1.00 74.38 197 ILE A O 1
ATOM 1589 N N . ARG A 1 198 ? -22.932 2.467 17.747 1.00 73.12 198 ARG A N 1
ATOM 1590 C CA . ARG A 1 198 ? -24.026 1.588 17.288 1.00 73.12 198 ARG A CA 1
ATOM 1591 C C . ARG A 1 198 ? -25.041 2.252 16.341 1.00 73.12 198 ARG A C 1
ATOM 1593 O O . ARG A 1 198 ? -26.116 1.689 16.147 1.00 73.12 198 ARG A O 1
ATOM 1600 N N . LYS A 1 199 ? -24.746 3.444 15.814 1.00 60.84 199 LYS A N 1
ATOM 1601 C CA . LYS A 1 199 ? -25.578 4.110 14.793 1.00 60.84 199 LYS A CA 1
ATOM 1602 C C . LYS A 1 199 ? -25.474 3.417 13.442 1.00 60.84 199 LYS A C 1
ATOM 1604 O O . LYS A 1 199 ? -26.529 3.342 12.777 1.00 60.84 199 LYS A O 1
#

Sequence (199 aa):
MNILQHDYPDDIHIFVLDNAPSYLKQGDNALSVQHLSKAPTLPRNPWFGVPVPDKTEDGKLQYNPDGTVLKKKAALVGAKLLDGTPQSLYFKPGHPREGIFKGMVQILMERGIDVSHLKAECPTGFPKRQDSLMEQHCENRGFKVIYLPRFHCELNPIEQCWGYAKRVYREYPRSKTYPDLEQNVLRALESIPLEIIRK

Foldseek 3Di:
DVCCCVVPVPDAAAAEDEPEPPDDPDPQQEDDLVQFAQAWDDLVCQDDFGWDFDADPVRHFDADPVRHTDTDGDHHAFDAAPVRHTGDQADDPPDPSGRGGGHPQRSVVVNVDHCVVPDSADPVGDPDDDQDPVCVVQVVVVYHYDYDDYPPCVPPLVVLLVVQLVVQLVVDDDDPDPVVSVVSSVVSSVPDDVVSSVD

Organism: NCBI:txid48140

Secondary structure (DSSP, 8-state):
-HHHHHH-TTS--EEEE------PPPPTT---GGG--SSPPPTTS----EEEE-B-TTSPBPB-TTSPBPEEEEPPPPEE-TTS-EE-SBPPTTSTTTT-B--HHHHHHTTT---TTS-SS-TTSS-S-PPPHHHHHHHTTT-EEEEPPTT-GGG-HHHHHHHHHHHHHTTSPP--SHHHHHHHHHHHHHT--HHHH--